Protein AF-A0A0K8NUN4-F1 (afdb_monomer)

Structure (mmCIF, N/CA/C/O backbone):
data_AF-A0A0K8NUN4-F1
#
_entry.id   AF-A0A0K8NUN4-F1
#
loop_
_atom_site.group_PDB
_atom_site.id
_atom_site.type_symbol
_atom_site.label_atom_id
_atom_site.label_alt_id
_atom_site.label_comp_id
_atom_site.label_asym_id
_atom_site.label_entity_id
_atom_site.label_seq_id
_atom_site.pdbx_PDB_ins_code
_atom_site.Cartn_x
_atom_site.Cartn_y
_atom_site.Cartn_z
_atom_site.occupancy
_atom_site.B_iso_or_equiv
_atom_site.auth_seq_id
_atom_site.auth_comp_id
_atom_site.auth_asym_id
_atom_site.auth_atom_id
_atom_site.pdbx_PDB_model_num
ATOM 1 N N . MET A 1 1 ? 7.723 -23.127 2.385 1.00 32.53 1 MET A N 1
ATOM 2 C CA . MET A 1 1 ? 8.718 -23.236 1.295 1.00 32.53 1 MET A CA 1
ATOM 3 C C . MET A 1 1 ? 8.866 -24.656 0.696 1.00 32.53 1 MET A C 1
ATOM 5 O O . MET A 1 1 ? 9.993 -25.082 0.506 1.00 32.53 1 MET A O 1
ATOM 9 N N . PRO A 1 2 ? 7.792 -25.389 0.325 1.00 25.73 2 PRO A N 1
ATOM 10 C CA . PRO A 1 2 ? 7.957 -26.496 -0.635 1.00 25.73 2 PRO A CA 1
ATOM 11 C C . PRO A 1 2 ? 7.186 -26.310 -1.954 1.00 25.73 2 PRO A C 1
ATOM 13 O O . PRO A 1 2 ? 7.350 -27.105 -2.861 1.00 25.73 2 PRO A O 1
ATOM 16 N N . VAL A 1 3 ? 6.386 -25.248 -2.107 1.00 31.23 3 VAL A N 1
ATOM 17 C CA . VAL A 1 3 ? 5.576 -25.018 -3.327 1.00 31.23 3 VAL A CA 1
ATOM 18 C C . VAL A 1 3 ? 6.375 -24.330 -4.453 1.00 31.23 3 VAL A C 1
ATOM 20 O O . VAL A 1 3 ? 5.910 -24.228 -5.579 1.00 31.23 3 VAL A O 1
ATOM 23 N N . LEU A 1 4 ? 7.603 -23.873 -4.179 1.00 40.34 4 LEU A N 1
ATOM 24 C CA . LEU A 1 4 ? 8.421 -23.137 -5.154 1.00 40.34 4 LEU A CA 1
ATOM 25 C C . LEU A 1 4 ? 9.203 -24.033 -6.130 1.00 40.34 4 LEU A C 1
ATOM 27 O O . LEU A 1 4 ? 9.773 -23.506 -7.080 1.00 40.34 4 LEU A O 1
ATOM 31 N N . ILE A 1 5 ? 9.262 -25.352 -5.909 1.00 44.00 5 ILE A N 1
ATOM 32 C CA . ILE A 1 5 ? 10.092 -26.263 -6.712 1.00 44.00 5 ILE A CA 1
ATOM 33 C C . ILE A 1 5 ? 9.368 -27.603 -6.895 1.00 44.00 5 ILE A C 1
ATOM 35 O O . ILE A 1 5 ? 9.835 -28.640 -6.444 1.00 44.00 5 ILE A O 1
ATOM 39 N N . ASP A 1 6 ? 8.208 -27.574 -7.546 1.00 41.38 6 ASP A N 1
ATOM 40 C CA . ASP A 1 6 ? 7.627 -28.777 -8.173 1.00 41.38 6 ASP A CA 1
ATOM 41 C C . ASP A 1 6 ? 7.916 -28.770 -9.687 1.00 41.38 6 ASP A C 1
ATOM 43 O O . ASP A 1 6 ? 7.120 -29.147 -10.542 1.00 41.38 6 ASP A O 1
ATOM 47 N N . THR A 1 7 ? 9.071 -28.206 -10.034 1.00 51.84 7 THR A N 1
ATOM 48 C CA . THR A 1 7 ? 9.600 -28.092 -11.385 1.00 51.84 7 THR A CA 1
ATOM 49 C C . THR A 1 7 ? 10.749 -29.077 -11.511 1.00 51.84 7 THR A C 1
ATOM 51 O O . THR A 1 7 ? 11.671 -29.073 -10.696 1.00 51.84 7 THR A O 1
ATOM 54 N N . ALA A 1 8 ? 10.684 -29.946 -12.526 1.00 51.44 8 ALA A N 1
ATOM 55 C CA . ALA A 1 8 ? 11.701 -30.959 -12.790 1.00 51.44 8 ALA A CA 1
ATOM 56 C C . ALA A 1 8 ? 13.107 -30.352 -12.681 1.00 51.44 8 ALA A C 1
ATOM 58 O O . ALA A 1 8 ? 13.351 -29.277 -13.236 1.00 51.44 8 ALA A O 1
ATOM 59 N N . TRP A 1 9 ? 14.028 -31.046 -12.007 1.00 56.75 9 TRP A N 1
ATOM 60 C CA . TRP A 1 9 ? 15.400 -30.598 -11.718 1.00 56.75 9 TRP A CA 1
ATOM 61 C C . TRP A 1 9 ? 16.167 -30.084 -12.952 1.00 56.75 9 TRP A C 1
ATOM 63 O O . TRP A 1 9 ? 17.105 -29.305 -12.821 1.00 56.75 9 TRP A O 1
ATOM 73 N N . LEU A 1 10 ? 15.731 -30.463 -14.156 1.00 57.62 10 LEU A N 1
ATOM 74 C CA . LEU A 1 10 ? 16.266 -30.026 -15.447 1.00 57.62 10 LEU A CA 1
ATOM 75 C C . LEU A 1 10 ? 15.830 -28.612 -15.885 1.00 57.62 10 LEU A C 1
ATOM 77 O O . LEU A 1 10 ? 16.530 -27.968 -16.662 1.00 57.62 10 LEU A O 1
ATOM 81 N N . THR A 1 11 ? 14.713 -28.090 -15.379 1.00 58.94 11 THR A N 1
ATOM 82 C CA . THR A 1 11 ? 14.208 -26.749 -15.733 1.00 58.94 11 THR A CA 1
ATOM 83 C C . THR A 1 11 ? 14.934 -25.617 -15.007 1.00 58.94 11 THR A C 1
ATOM 85 O O . THR A 1 11 ? 15.043 -24.515 -15.541 1.00 58.94 11 THR A O 1
ATOM 88 N N . LEU A 1 12 ? 15.494 -25.880 -13.822 1.00 61.91 12 LEU A N 1
ATOM 89 C CA . LEU A 1 12 ? 16.263 -24.894 -13.058 1.00 61.91 12 LEU A CA 1
ATOM 90 C C . LEU A 1 12 ? 17.544 -24.464 -13.799 1.00 61.91 12 LEU A C 1
ATOM 92 O O . LEU A 1 12 ? 17.717 -23.264 -14.010 1.00 61.91 12 LEU A O 1
ATOM 96 N N . PRO A 1 13 ? 18.406 -25.384 -14.281 1.00 67.50 13 PRO A N 1
ATOM 97 C CA . PRO A 1 13 ? 19.542 -25.032 -15.132 1.00 67.50 13 PRO A CA 1
ATOM 98 C C . PRO A 1 13 ? 19.112 -24.344 -16.429 1.00 67.50 13 PRO A C 1
ATOM 100 O O . PRO A 1 13 ? 19.731 -23.360 -16.824 1.00 67.50 13 PRO A O 1
ATOM 103 N N . ALA A 1 14 ? 18.029 -24.816 -17.060 1.00 67.19 14 ALA A N 1
ATOM 104 C CA . ALA A 1 14 ? 17.515 -24.255 -18.309 1.00 67.19 14 ALA A CA 1
ATOM 105 C C . ALA A 1 14 ? 17.025 -22.801 -18.174 1.00 67.19 14 ALA A C 1
ATOM 107 O O . ALA A 1 14 ? 17.014 -22.075 -19.162 1.00 67.19 14 ALA A O 1
ATOM 108 N N . LEU A 1 15 ? 16.659 -22.358 -16.967 1.00 64.38 15 LEU A N 1
ATOM 109 C CA . LEU A 1 15 ? 16.267 -20.974 -16.675 1.00 64.38 15 LEU A CA 1
ATOM 110 C C . LEU A 1 15 ? 17.429 -20.136 -16.118 1.00 64.38 15 LEU A C 1
ATOM 112 O O . LEU A 1 15 ? 17.572 -18.962 -16.465 1.00 64.38 15 LEU A O 1
ATOM 116 N N . LEU A 1 16 ? 18.289 -20.736 -15.289 1.00 70.81 16 LEU A N 1
ATOM 117 C CA . LEU A 1 16 ? 19.440 -20.062 -14.683 1.00 70.81 16 LEU A CA 1
ATOM 118 C C . LEU A 1 16 ? 20.545 -19.764 -15.702 1.00 70.81 16 LEU A C 1
ATOM 120 O O . LEU A 1 16 ? 21.152 -18.698 -15.632 1.00 70.81 16 LEU A O 1
ATOM 124 N N . LEU A 1 17 ? 20.801 -20.664 -16.657 1.00 77.44 17 LEU A N 1
ATOM 125 C CA . LEU A 1 17 ? 21.853 -20.494 -17.664 1.00 77.44 17 LEU A CA 1
ATOM 126 C C . LEU A 1 17 ? 21.587 -19.301 -18.598 1.00 77.44 17 LEU A C 1
ATOM 128 O O . LEU A 1 17 ? 22.473 -18.451 -18.715 1.00 77.44 17 LEU A O 1
ATOM 132 N N . PRO A 1 18 ? 20.396 -19.147 -19.211 1.00 76.69 18 PRO A N 1
ATOM 133 C CA . PRO A 1 18 ? 20.089 -17.965 -20.011 1.00 76.69 18 PRO A CA 1
ATOM 134 C C . PRO A 1 18 ? 20.139 -16.675 -19.193 1.00 76.69 18 PRO A C 1
ATOM 136 O O . PRO A 1 18 ? 20.705 -15.687 -19.654 1.00 76.69 18 PRO A O 1
ATOM 139 N N . ALA A 1 19 ? 19.616 -16.677 -17.961 1.00 72.94 19 ALA A N 1
ATOM 140 C CA . ALA A 1 19 ? 19.669 -15.505 -17.088 1.00 72.94 19 ALA A CA 1
ATOM 141 C C . ALA A 1 19 ? 21.115 -15.107 -16.747 1.00 72.94 19 ALA A C 1
ATOM 143 O O . ALA A 1 19 ? 21.457 -13.927 -16.787 1.00 72.94 19 ALA A O 1
ATOM 144 N N . ALA A 1 20 ? 21.980 -16.083 -16.465 1.00 79.75 20 ALA A N 1
ATOM 145 C CA . ALA A 1 20 ? 23.394 -15.873 -16.177 1.00 79.75 20 ALA A CA 1
ATOM 146 C C . ALA A 1 20 ? 24.171 -15.356 -17.402 1.00 79.75 20 ALA A C 1
ATOM 148 O O . ALA A 1 20 ? 25.021 -14.470 -17.272 1.00 79.75 20 ALA A O 1
ATOM 149 N N . LEU A 1 21 ? 23.854 -15.858 -18.599 1.00 82.19 21 LEU A N 1
ATOM 150 C CA . LEU A 1 21 ? 24.444 -15.394 -19.858 1.00 82.19 21 LEU A CA 1
ATOM 151 C C . LEU A 1 21 ? 23.997 -13.967 -20.201 1.00 82.19 21 LEU A C 1
ATOM 153 O O . LEU A 1 21 ? 24.835 -13.115 -20.491 1.00 82.19 21 LEU A O 1
ATOM 157 N N . LEU A 1 22 ? 22.700 -13.670 -20.089 1.00 76.50 22 LEU A N 1
ATOM 158 C CA . LEU A 1 22 ? 22.145 -12.330 -20.317 1.00 76.50 22 LEU A CA 1
ATOM 159 C C . LEU A 1 22 ? 22.611 -11.314 -19.262 1.00 76.50 22 LEU A C 1
ATOM 161 O O . LEU A 1 22 ? 22.741 -10.124 -19.553 1.00 76.50 22 LEU A O 1
ATOM 165 N N . ALA A 1 23 ? 22.933 -11.768 -18.048 1.00 79.25 23 ALA A N 1
ATOM 166 C CA . ALA A 1 23 ? 23.478 -10.920 -16.993 1.00 79.25 23 ALA A CA 1
ATOM 167 C C . ALA A 1 23 ? 24.899 -10.407 -17.285 1.00 79.25 23 ALA A C 1
ATOM 169 O O . ALA A 1 23 ? 25.300 -9.412 -16.682 1.00 79.25 23 ALA A O 1
ATOM 170 N N . LEU A 1 24 ? 25.669 -11.036 -18.184 1.00 79.94 24 LEU A N 1
ATOM 171 C CA . LEU A 1 24 ? 27.031 -10.602 -18.536 1.00 79.94 24 LEU A CA 1
ATOM 172 C C . LEU A 1 24 ? 27.068 -9.207 -19.194 1.00 79.94 24 LEU A C 1
ATOM 174 O O . LEU A 1 24 ? 27.718 -8.317 -18.632 1.00 79.94 24 LEU A O 1
ATOM 178 N N . PRO A 1 25 ? 26.371 -8.954 -20.323 1.00 77.62 25 PRO A N 1
ATOM 179 C CA . PRO A 1 25 ? 26.341 -7.626 -20.937 1.00 77.62 25 PRO A CA 1
ATOM 180 C C . PRO A 1 25 ? 25.651 -6.589 -20.041 1.00 77.62 25 PRO A C 1
ATOM 182 O O . PRO A 1 25 ? 26.075 -5.434 -20.000 1.00 77.62 25 PRO A O 1
ATOM 185 N N . LEU A 1 26 ? 24.649 -6.994 -19.252 1.00 70.19 26 LEU A N 1
ATOM 186 C CA . LEU A 1 26 ? 23.994 -6.110 -18.285 1.00 70.19 26 LEU A CA 1
ATOM 187 C C . LEU A 1 26 ? 24.941 -5.690 -17.156 1.00 70.19 26 LEU A C 1
ATOM 189 O O . LEU A 1 26 ? 25.021 -4.508 -16.842 1.00 70.19 26 LEU A O 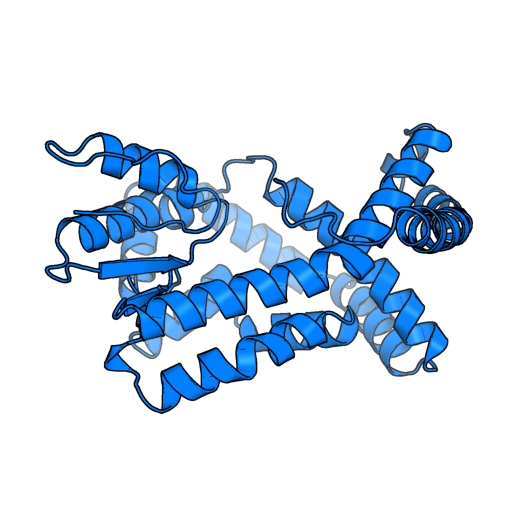1
ATOM 193 N N . ALA A 1 27 ? 25.703 -6.616 -16.568 1.00 76.88 27 ALA A N 1
ATOM 194 C CA . ALA A 1 27 ? 26.694 -6.296 -15.541 1.00 76.88 27 ALA A CA 1
ATOM 195 C C . ALA A 1 27 ? 27.824 -5.410 -16.089 1.00 76.88 27 ALA A C 1
ATOM 197 O O . ALA A 1 27 ? 28.298 -4.515 -15.383 1.00 76.88 27 ALA A O 1
ATOM 198 N N . TRP A 1 28 ? 28.218 -5.617 -17.351 1.00 82.19 28 TRP A N 1
ATOM 199 C CA . TRP A 1 28 ? 29.161 -4.752 -18.059 1.00 82.19 28 TRP A CA 1
ATOM 200 C C . TRP A 1 28 ? 28.634 -3.321 -18.187 1.00 82.19 28 TRP A C 1
ATOM 202 O O . TRP A 1 28 ? 29.278 -2.378 -17.716 1.00 82.19 28 TRP A O 1
ATOM 212 N N . LEU A 1 29 ? 27.430 -3.168 -18.743 1.00 74.44 29 LEU A N 1
ATOM 213 C CA . LEU A 1 29 ? 26.785 -1.875 -18.946 1.00 74.44 29 LEU A CA 1
ATOM 214 C C . LEU A 1 29 ? 26.544 -1.156 -17.610 1.00 74.44 29 LEU A C 1
ATOM 216 O O . LEU A 1 29 ? 26.854 0.026 -17.468 1.00 74.44 29 LEU A O 1
ATOM 220 N N . TRP A 1 30 ? 26.090 -1.885 -16.590 1.00 68.44 30 TRP A N 1
ATOM 221 C CA . TRP A 1 30 ? 25.816 -1.343 -15.259 1.00 68.44 30 TRP A CA 1
ATOM 222 C C . TRP A 1 30 ? 27.070 -0.775 -14.593 1.00 68.44 30 TRP A C 1
ATOM 224 O O . TRP A 1 30 ? 27.038 0.305 -14.006 1.00 68.44 30 TRP A O 1
ATOM 234 N N . ARG A 1 31 ? 28.216 -1.452 -14.730 1.00 76.75 31 ARG A N 1
ATOM 235 C CA . ARG A 1 31 ? 2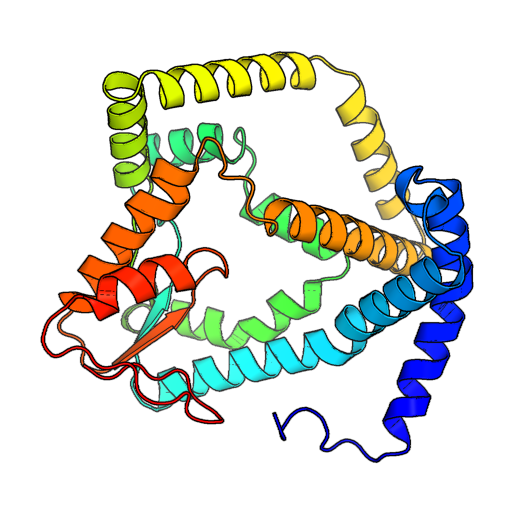9.507 -0.921 -14.260 1.00 76.75 31 ARG A CA 1
ATOM 236 C C . ARG A 1 31 ? 29.980 0.271 -15.086 1.00 76.75 31 ARG A C 1
ATOM 238 O O . ARG A 1 31 ? 30.664 1.133 -14.546 1.00 76.75 31 ARG A O 1
ATOM 245 N N . ARG A 1 32 ? 29.650 0.347 -16.376 1.00 78.12 32 ARG A N 1
ATOM 246 C CA . ARG A 1 32 ? 30.027 1.485 -17.227 1.00 78.12 32 ARG A CA 1
ATOM 247 C C . ARG A 1 32 ? 29.279 2.756 -16.816 1.00 78.12 32 ARG A C 1
ATOM 249 O O . ARG A 1 32 ? 29.897 3.811 -16.693 1.00 78.12 32 ARG A O 1
ATOM 256 N N . VAL A 1 33 ? 27.980 2.634 -16.553 1.00 71.12 33 VAL A N 1
ATOM 257 C CA . VAL A 1 33 ? 27.083 3.774 -16.316 1.00 71.12 33 VAL A CA 1
ATOM 258 C C . VAL A 1 33 ? 27.052 4.185 -14.838 1.00 71.12 33 VAL A C 1
ATOM 260 O O . VAL A 1 33 ? 27.068 5.374 -14.530 1.00 71.12 33 VAL A O 1
ATOM 263 N N . TRP A 1 34 ? 27.103 3.243 -13.888 1.00 62.06 34 TRP A N 1
ATOM 264 C CA . TRP A 1 34 ? 26.925 3.544 -12.460 1.00 62.06 34 TRP A CA 1
ATOM 265 C C . TRP A 1 34 ? 28.211 3.448 -11.634 1.00 62.06 34 TRP A C 1
ATOM 267 O O . TRP A 1 34 ? 28.876 2.414 -11.559 1.00 62.06 34 TRP A O 1
ATOM 277 N N . ARG A 1 35 ? 28.551 4.543 -10.936 1.00 63.16 35 ARG A N 1
ATOM 278 C CA . ARG A 1 35 ? 29.722 4.627 -10.037 1.00 63.16 35 ARG A CA 1
ATOM 279 C C . ARG A 1 35 ? 29.690 3.590 -8.892 1.00 63.16 35 ARG A C 1
ATOM 281 O O . ARG A 1 35 ? 30.699 2.910 -8.720 1.00 63.16 35 ARG A O 1
ATOM 288 N N . PRO A 1 36 ? 28.565 3.346 -8.185 1.00 62.06 36 PRO A N 1
ATOM 289 C CA . PRO A 1 36 ? 28.521 2.342 -7.111 1.00 62.06 36 PRO A CA 1
ATOM 290 C C . PRO A 1 36 ? 28.720 0.903 -7.604 1.00 62.06 36 PRO A C 1
ATOM 292 O O . PRO A 1 36 ? 29.228 0.046 -6.884 1.00 62.06 36 PRO A O 1
ATOM 295 N N . ALA A 1 37 ? 28.341 0.618 -8.852 1.00 60.03 37 ALA A N 1
ATOM 296 C CA . ALA A 1 37 ? 28.547 -0.691 -9.461 1.00 60.03 37 ALA A CA 1
ATOM 297 C C . ALA A 1 37 ? 30.025 -0.962 -9.786 1.00 60.03 37 ALA A C 1
ATOM 299 O O . ALA A 1 37 ? 30.448 -2.118 -9.743 1.00 60.03 37 ALA A O 1
ATOM 300 N N . ARG A 1 38 ? 30.816 0.088 -10.065 1.00 70.62 38 ARG A N 1
ATOM 301 C CA . ARG A 1 38 ? 32.274 -0.007 -10.270 1.00 70.62 38 ARG A CA 1
ATOM 302 C C . ARG A 1 38 ? 33.024 -0.364 -8.996 1.00 70.62 38 ARG A C 1
ATOM 304 O O . ARG A 1 38 ? 33.991 -1.112 -9.077 1.00 70.62 38 ARG A O 1
ATOM 311 N N . ALA A 1 39 ? 32.544 0.123 -7.851 1.00 75.88 39 ALA A N 1
ATOM 312 C CA . ALA A 1 39 ? 33.127 -0.155 -6.540 1.00 75.88 39 ALA A CA 1
ATOM 313 C C . ALA A 1 39 ? 32.957 -1.622 -6.096 1.00 75.88 39 ALA A C 1
ATOM 315 O O . ALA A 1 39 ? 33.670 -2.096 -5.219 1.00 75.88 39 ALA A O 1
ATOM 316 N N . ARG A 1 40 ? 32.022 -2.367 -6.700 1.00 77.56 40 ARG A N 1
ATOM 317 C CA . ARG A 1 40 ? 31.802 -3.795 -6.417 1.00 77.56 40 ARG A CA 1
ATOM 318 C C . ARG A 1 40 ? 32.734 -4.670 -7.257 1.00 77.56 40 ARG A C 1
ATOM 320 O O . ARG A 1 40 ? 33.236 -4.247 -8.298 1.00 77.56 40 ARG A O 1
ATOM 327 N N . THR A 1 41 ? 32.918 -5.931 -6.872 1.00 87.44 41 THR A N 1
ATOM 328 C CA . THR A 1 41 ? 33.625 -6.917 -7.709 1.00 87.44 41 THR A CA 1
ATOM 329 C C . THR A 1 41 ? 32.800 -7.280 -8.947 1.00 87.44 41 THR A C 1
ATOM 331 O O . THR A 1 41 ? 31.569 -7.234 -8.917 1.00 87.44 41 THR A O 1
ATOM 334 N N . TRP A 1 42 ? 33.462 -7.649 -10.051 1.00 82.31 42 TRP A N 1
ATOM 335 C CA . TRP A 1 42 ? 32.785 -8.075 -11.288 1.00 82.31 42 TRP A CA 1
ATOM 336 C C . TRP A 1 42 ? 31.792 -9.213 -11.021 1.00 82.31 42 TRP A C 1
ATOM 338 O O . TRP A 1 42 ? 30.617 -9.114 -11.373 1.00 82.31 42 TRP A O 1
ATOM 348 N N . ARG A 1 43 ? 32.254 -10.236 -10.289 1.00 84.31 43 ARG A N 1
ATOM 349 C CA . ARG A 1 43 ? 31.439 -11.377 -9.854 1.00 84.31 43 ARG A CA 1
ATOM 350 C C . ARG A 1 43 ? 30.231 -10.935 -9.027 1.00 84.31 43 ARG A C 1
ATOM 352 O O . ARG A 1 43 ? 29.131 -11.402 -9.282 1.00 84.31 43 ARG A O 1
ATOM 359 N N . GLY A 1 44 ? 30.411 -10.005 -8.086 1.00 78.06 44 GLY A N 1
ATOM 360 C CA . GLY A 1 44 ? 29.323 -9.503 -7.244 1.00 78.06 44 GLY A CA 1
ATOM 361 C C . GLY A 1 44 ? 28.265 -8.704 -8.010 1.00 78.06 44 GLY A C 1
ATOM 362 O O . GLY A 1 44 ? 27.087 -8.769 -7.664 1.00 78.06 44 GLY A O 1
ATOM 363 N N . THR A 1 45 ? 28.652 -7.966 -9.054 1.00 77.06 45 THR A N 1
ATOM 364 C CA . THR A 1 45 ? 27.689 -7.291 -9.939 1.00 77.06 45 THR A CA 1
ATOM 365 C C . THR A 1 45 ? 26.944 -8.305 -10.805 1.00 77.06 45 THR A C 1
ATOM 367 O O . THR A 1 45 ? 25.720 -8.275 -10.846 1.00 77.06 45 THR A O 1
ATOM 370 N N . TRP A 1 46 ? 27.660 -9.243 -11.429 1.00 81.62 46 TRP A N 1
ATOM 371 C CA . TRP A 1 46 ? 27.073 -10.273 -12.289 1.00 81.62 46 TRP A CA 1
ATOM 372 C C . TRP A 1 46 ? 26.103 -11.207 -11.551 1.00 81.62 46 TRP A C 1
ATOM 374 O O . TRP A 1 46 ? 25.002 -11.462 -12.043 1.00 81.62 46 TRP A O 1
ATOM 384 N N . LEU A 1 47 ? 26.456 -11.657 -10.343 1.00 79.44 47 LEU A N 1
ATOM 385 C CA . LEU A 1 47 ? 25.598 -12.529 -9.536 1.00 79.44 47 LEU A CA 1
ATOM 386 C C . LEU A 1 47 ? 24.282 -11.829 -9.162 1.00 79.44 47 LEU A C 1
ATOM 388 O O . LEU A 1 47 ? 23.210 -12.423 -9.239 1.00 79.44 47 LEU A O 1
ATOM 392 N N . ARG A 1 48 ? 24.350 -10.537 -8.813 1.00 73.19 48 ARG A N 1
ATOM 393 C CA . ARG A 1 48 ? 23.170 -9.720 -8.493 1.00 73.19 48 ARG A CA 1
ATOM 394 C C . ARG A 1 48 ? 22.296 -9.457 -9.717 1.00 73.19 48 ARG A C 1
ATOM 396 O O . ARG A 1 48 ? 21.080 -9.561 -9.604 1.00 73.19 48 ARG A O 1
ATOM 403 N N . SER A 1 49 ? 22.893 -9.169 -10.873 1.00 70.38 49 SER A N 1
ATOM 404 C CA . SER A 1 49 ? 22.150 -9.028 -12.132 1.00 70.38 49 SER A CA 1
ATOM 405 C C . SER A 1 49 ? 21.443 -10.331 -12.515 1.00 70.38 49 SER A C 1
ATOM 407 O O . SER A 1 49 ? 20.274 -10.307 -12.889 1.00 70.38 49 SER A O 1
ATOM 409 N N . THR A 1 50 ? 22.114 -11.475 -12.344 1.00 75.12 50 THR A N 1
ATOM 410 C CA . THR A 1 50 ? 21.533 -12.808 -12.579 1.00 75.12 50 THR A CA 1
ATOM 411 C C . THR A 1 50 ? 20.352 -13.067 -11.645 1.00 75.12 50 THR A C 1
ATOM 413 O O . THR A 1 50 ? 19.277 -13.457 -12.099 1.00 75.12 50 THR A O 1
ATOM 416 N N . ALA A 1 51 ? 20.518 -12.797 -10.346 1.00 73.94 51 ALA A N 1
ATOM 417 C CA . ALA A 1 51 ? 19.453 -12.950 -9.359 1.00 73.94 51 ALA A CA 1
ATOM 418 C C . ALA A 1 51 ? 18.248 -12.044 -9.665 1.00 73.94 51 ALA A C 1
ATOM 420 O O . ALA A 1 51 ? 17.112 -12.512 -9.638 1.00 73.94 51 ALA A O 1
ATOM 421 N N . GLY A 1 52 ? 18.487 -10.777 -10.021 1.00 66.88 52 GLY A N 1
ATOM 422 C CA . GLY A 1 52 ? 17.434 -9.837 -10.412 1.00 66.88 52 GLY A CA 1
ATOM 423 C C . GLY A 1 52 ? 16.632 -10.324 -11.619 1.00 66.88 52 GLY A C 1
ATOM 424 O O . GLY A 1 52 ? 15.404 -10.346 -11.567 1.00 66.88 52 GLY A O 1
ATOM 425 N N . LEU A 1 53 ? 17.310 -10.804 -12.667 1.00 65.75 53 LEU A N 1
ATOM 426 C CA . LEU A 1 53 ? 16.652 -11.374 -13.848 1.00 65.75 53 LEU A CA 1
ATOM 427 C C . LEU A 1 53 ? 15.803 -12.603 -13.510 1.00 65.75 53 LEU A C 1
ATOM 429 O O . LEU A 1 53 ? 14.675 -12.708 -13.995 1.00 65.75 53 LEU A O 1
ATOM 433 N N . CYS A 1 54 ? 16.315 -13.504 -12.668 1.00 66.62 54 CYS A N 1
ATOM 434 C CA . CYS A 1 54 ? 15.596 -14.711 -12.257 1.00 66.62 54 CYS A CA 1
ATOM 435 C C . CYS A 1 54 ? 14.344 -14.378 -11.442 1.00 66.62 54 CYS A C 1
ATOM 437 O O . CYS A 1 54 ? 13.265 -14.899 -11.722 1.00 66.62 54 CYS A O 1
ATOM 439 N N . ILE A 1 55 ? 14.467 -13.479 -10.461 1.00 69.31 55 ILE A N 1
ATOM 440 C CA . ILE A 1 55 ? 13.333 -13.036 -9.644 1.00 69.31 55 ILE A CA 1
ATOM 441 C C . ILE A 1 55 ? 12.254 -12.417 -10.539 1.00 69.31 55 ILE A C 1
ATOM 443 O O . ILE A 1 55 ? 11.080 -12.761 -10.418 1.00 69.31 55 ILE A O 1
ATOM 447 N N . GLN A 1 56 ? 12.650 -11.561 -11.482 1.00 63.72 56 GLN A N 1
ATOM 448 C CA . GLN A 1 56 ? 11.717 -10.845 -12.351 1.00 63.72 56 GLN A CA 1
ATOM 449 C C . GLN A 1 56 ? 10.991 -11.750 -13.358 1.00 63.72 56 GLN A C 1
ATOM 451 O O . GLN A 1 56 ? 9.806 -11.538 -13.588 1.00 63.72 56 GLN A O 1
ATOM 456 N N . HIS A 1 57 ? 11.664 -12.740 -13.956 1.00 62.34 57 HIS A N 1
ATOM 457 C CA . HIS A 1 57 ? 11.089 -13.517 -15.067 1.00 62.34 57 HIS A CA 1
ATOM 458 C C . HIS A 1 57 ? 10.577 -14.902 -14.669 1.00 62.34 57 HIS A C 1
ATOM 460 O O . HIS A 1 57 ? 9.667 -15.419 -15.309 1.00 62.34 57 HIS A O 1
ATOM 466 N N . VAL A 1 58 ? 11.140 -15.509 -13.623 1.00 65.88 58 VAL A N 1
ATOM 467 C CA . VAL A 1 58 ? 10.778 -16.873 -13.207 1.00 65.88 58 VAL A CA 1
ATOM 468 C C . VAL A 1 58 ? 9.882 -16.843 -11.977 1.00 65.88 58 VAL A C 1
ATOM 470 O O . VAL A 1 58 ? 8.849 -17.508 -11.936 1.00 65.88 58 VAL A O 1
ATOM 473 N N . VAL A 1 59 ? 10.260 -16.051 -10.972 1.00 65.62 59 VAL A N 1
ATOM 474 C CA . VAL A 1 59 ? 9.588 -16.075 -9.665 1.00 65.62 59 VAL A CA 1
ATOM 475 C C . VAL A 1 59 ? 8.355 -15.172 -9.647 1.00 65.62 59 VAL A C 1
ATOM 477 O O . VAL A 1 59 ? 7.323 -15.575 -9.116 1.00 65.62 59 VAL A O 1
ATOM 480 N N . ALA A 1 60 ? 8.420 -13.986 -10.260 1.00 67.31 60 ALA A N 1
ATOM 481 C CA . ALA A 1 60 ? 7.352 -12.991 -10.172 1.00 67.31 60 ALA A CA 1
ATOM 482 C C . ALA A 1 60 ? 5.997 -13.506 -10.687 1.00 67.31 60 ALA A C 1
ATOM 484 O O . ALA A 1 60 ? 4.993 -13.349 -10.002 1.00 67.31 60 ALA A O 1
ATOM 485 N N . ALA A 1 61 ? 5.946 -14.163 -11.850 1.00 68.69 61 ALA A N 1
ATOM 486 C CA . ALA A 1 61 ? 4.680 -14.661 -12.400 1.00 68.69 61 ALA A CA 1
ATOM 487 C C . ALA A 1 61 ? 4.002 -15.683 -11.467 1.00 68.69 61 ALA A C 1
ATOM 489 O O . ALA A 1 61 ? 2.811 -15.573 -11.186 1.00 68.69 61 ALA A O 1
ATOM 490 N N . ARG A 1 62 ? 4.772 -16.636 -10.926 1.00 71.31 62 ARG A N 1
ATOM 491 C CA . ARG A 1 62 ? 4.266 -17.634 -9.969 1.00 71.31 62 ARG A CA 1
ATOM 492 C C . ARG A 1 62 ? 3.864 -17.012 -8.637 1.00 71.31 62 ARG A C 1
ATOM 494 O O . ARG A 1 62 ? 2.898 -17.457 -8.031 1.00 71.31 62 ARG A O 1
ATOM 501 N N . PHE A 1 63 ? 4.574 -15.975 -8.205 1.00 73.56 63 PHE A N 1
ATOM 502 C CA . PHE A 1 63 ? 4.218 -15.202 -7.022 1.00 73.56 63 PHE A CA 1
ATOM 503 C C . PHE A 1 63 ? 2.850 -14.520 -7.178 1.00 73.56 63 PHE A C 1
ATOM 505 O O . PHE A 1 63 ? 1.996 -14.694 -6.315 1.00 73.56 63 PHE A O 1
ATOM 512 N N . PHE A 1 64 ? 2.597 -13.826 -8.295 1.00 73.75 64 PHE A N 1
ATOM 513 C CA . PHE A 1 64 ? 1.294 -13.188 -8.534 1.00 73.75 64 PHE A CA 1
ATOM 514 C C . PHE A 1 64 ? 0.159 -14.202 -8.708 1.00 73.75 64 PHE A C 1
ATOM 516 O O . PHE A 1 64 ? -0.925 -13.980 -8.181 1.00 73.75 64 PHE A O 1
ATOM 523 N N . GLN A 1 65 ? 0.408 -15.342 -9.360 1.00 78.12 65 GLN A N 1
ATOM 524 C CA . GLN A 1 65 ? -0.569 -16.437 -9.422 1.00 78.12 65 GLN A CA 1
ATOM 525 C C . GLN A 1 65 ? -0.925 -16.978 -8.033 1.00 78.12 65 GLN A C 1
ATOM 527 O O . GLN A 1 65 ? -2.097 -17.201 -7.751 1.00 78.12 65 GLN A O 1
ATOM 532 N N . ALA A 1 66 ? 0.070 -17.171 -7.161 1.00 81.81 66 ALA A N 1
ATOM 533 C CA . ALA A 1 66 ? -0.168 -17.620 -5.793 1.00 81.81 66 ALA A CA 1
ATOM 534 C C . ALA A 1 66 ? -0.987 -16.595 -4.995 1.00 81.81 66 ALA A C 1
ATOM 536 O O . ALA A 1 66 ? -1.926 -16.982 -4.311 1.00 81.81 66 ALA A O 1
ATOM 537 N N . ILE A 1 67 ? -0.689 -15.297 -5.142 1.00 82.88 67 ILE A N 1
ATOM 538 C CA . ILE A 1 67 ? -1.486 -14.229 -4.523 1.00 82.88 67 ILE A CA 1
ATOM 539 C C . ILE A 1 67 ? -2.939 -14.297 -4.988 1.00 82.88 67 ILE A C 1
ATOM 541 O O . ILE A 1 67 ? -3.834 -14.304 -4.154 1.00 82.88 67 ILE A O 1
ATOM 545 N N . VAL A 1 68 ? -3.186 -14.349 -6.300 1.00 85.00 68 VAL A N 1
ATOM 546 C CA . VAL A 1 68 ? -4.556 -14.380 -6.841 1.00 85.00 68 VAL A CA 1
ATOM 547 C C . VAL A 1 68 ? -5.308 -15.603 -6.334 1.00 85.00 68 VAL A C 1
ATOM 549 O O . VAL A 1 68 ? -6.427 -15.461 -5.854 1.00 85.00 68 VAL A O 1
ATOM 552 N N . TYR A 1 69 ? -4.667 -16.772 -6.351 1.00 86.69 69 TYR A N 1
ATOM 553 C CA . TYR A 1 69 ? -5.245 -17.990 -5.795 1.00 86.69 69 TYR A CA 1
ATOM 554 C C . TYR A 1 69 ? -5.609 -17.833 -4.312 1.00 86.69 69 TYR A C 1
ATOM 556 O O . TYR A 1 69 ? -6.705 -18.216 -3.911 1.00 86.69 69 TYR A O 1
ATOM 564 N N . ASP A 1 70 ? -4.723 -17.258 -3.495 1.00 86.94 70 ASP A N 1
ATOM 565 C CA . ASP A 1 70 ? -4.988 -17.051 -2.070 1.00 86.94 70 ASP A CA 1
ATOM 566 C C . ASP A 1 70 ? -6.148 -16.063 -1.846 1.00 86.94 70 ASP A C 1
ATOM 568 O O . ASP A 1 70 ? -6.975 -16.287 -0.961 1.00 86.94 70 ASP A O 1
ATOM 572 N N . LEU A 1 71 ? -6.260 -15.014 -2.670 1.00 89.94 71 LEU A N 1
ATOM 573 C CA . LEU A 1 71 ? -7.364 -14.047 -2.619 1.00 89.94 71 LEU A CA 1
ATOM 574 C C . LEU A 1 71 ? -8.703 -14.679 -3.023 1.00 89.94 71 LEU A C 1
ATOM 576 O O . LEU A 1 71 ? -9.692 -14.530 -2.307 1.00 89.94 71 LEU A O 1
ATOM 580 N N . GLU A 1 72 ? -8.741 -15.414 -4.135 1.00 90.75 72 GLU A N 1
ATOM 581 C CA . GLU A 1 72 ? -9.941 -16.127 -4.591 1.00 90.75 72 GLU A CA 1
ATOM 582 C C . GLU A 1 72 ? -10.369 -17.192 -3.582 1.00 90.75 72 GLU A C 1
ATOM 584 O O . GLU A 1 72 ? -11.551 -17.321 -3.262 1.00 90.75 72 GLU A O 1
ATOM 589 N N . LYS A 1 73 ? -9.403 -17.926 -3.021 1.00 91.19 73 LYS A N 1
ATOM 590 C CA . LYS A 1 73 ? -9.665 -18.899 -1.965 1.00 91.19 73 LYS A CA 1
ATOM 591 C C . LYS A 1 73 ? -10.227 -18.231 -0.713 1.00 91.19 73 LYS A C 1
ATOM 593 O O . LYS A 1 73 ? -11.175 -18.757 -0.137 1.00 91.19 73 LYS A O 1
ATOM 598 N N . ALA A 1 74 ? -9.674 -17.095 -0.291 1.00 90.75 74 ALA A N 1
ATOM 599 C CA . ALA A 1 74 ? -10.188 -16.352 0.854 1.00 90.75 74 ALA A CA 1
ATOM 600 C C . ALA A 1 74 ? -11.646 -15.919 0.620 1.00 90.75 74 ALA A C 1
ATOM 602 O O . ALA A 1 74 ? -12.497 -16.173 1.473 1.00 90.75 74 ALA A O 1
ATOM 603 N N . LEU A 1 75 ? -11.954 -15.361 -0.556 1.00 91.94 75 LEU A N 1
ATOM 604 C CA . LEU A 1 75 ? -13.324 -15.014 -0.948 1.00 91.94 75 LEU A CA 1
ATOM 605 C C . LEU A 1 75 ? -14.255 -16.238 -0.920 1.00 91.94 75 LEU A C 1
ATOM 607 O O . LEU A 1 75 ? -15.345 -16.169 -0.352 1.00 91.94 75 LEU A O 1
ATOM 611 N N . ALA A 1 76 ? -13.817 -17.375 -1.470 1.00 92.50 76 ALA A N 1
ATOM 612 C CA . ALA A 1 76 ? -14.582 -18.624 -1.468 1.00 92.50 76 ALA A CA 1
ATOM 613 C C . ALA A 1 76 ? -14.813 -19.183 -0.050 1.00 92.50 76 ALA A C 1
ATOM 615 O O . ALA A 1 76 ? -15.886 -19.705 0.246 1.00 92.50 76 ALA A O 1
ATOM 616 N N . ASP A 1 77 ? -13.839 -19.025 0.850 1.00 93.00 77 ASP A N 1
ATOM 617 C CA . ASP A 1 77 ? -13.929 -19.436 2.255 1.00 93.00 77 ASP A CA 1
ATOM 618 C C . ASP A 1 77 ? -14.744 -18.436 3.117 1.00 93.00 77 ASP A C 1
ATOM 620 O O . ASP A 1 77 ? -14.867 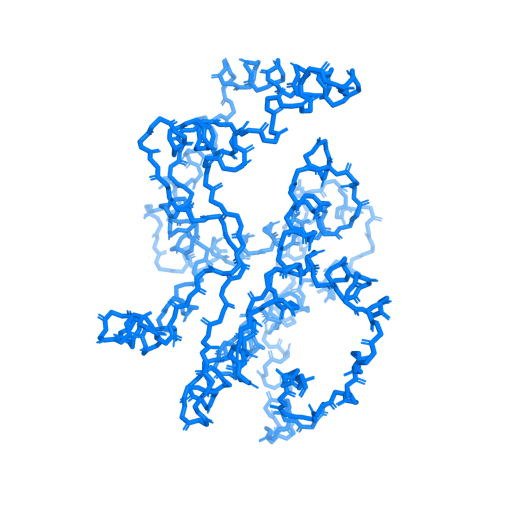-18.614 4.340 1.00 93.00 77 ASP A O 1
ATOM 624 N N . GLY A 1 78 ? -15.318 -17.396 2.499 1.00 91.38 78 GLY A N 1
ATOM 625 C CA . GLY A 1 78 ? -16.191 -16.402 3.127 1.00 91.38 78 GLY A CA 1
ATOM 626 C C . GLY A 1 78 ? -15.452 -15.286 3.865 1.00 91.38 78 GLY A C 1
ATOM 627 O O . GLY A 1 78 ? -16.014 -14.698 4.789 1.00 91.38 78 GLY A O 1
ATOM 628 N N . TYR A 1 79 ? -14.190 -15.026 3.518 1.00 93.88 79 TYR A N 1
ATOM 629 C CA . TYR A 1 79 ? -13.465 -13.852 3.998 1.00 93.88 79 TYR A CA 1
ATOM 630 C C . TYR A 1 79 ? -13.872 -12.610 3.212 1.00 93.88 79 TYR A C 1
ATOM 632 O O . TYR A 1 79 ? -14.135 -12.668 2.012 1.00 93.88 79 TYR A O 1
ATOM 640 N N . VAL A 1 80 ? -13.841 -11.469 3.892 1.00 93.44 80 VAL A N 1
ATOM 641 C CA . VAL A 1 80 ? -13.781 -10.164 3.233 1.00 93.44 80 VAL A CA 1
ATOM 642 C C . VAL A 1 80 ? -12.316 -9.827 2.963 1.00 93.44 80 VAL A C 1
ATOM 644 O O . VAL A 1 80 ? -11.465 -10.011 3.839 1.00 93.44 80 VAL A O 1
ATOM 647 N N . LEU A 1 81 ? -12.020 -9.332 1.762 1.00 92.75 81 LEU A N 1
ATOM 648 C CA . LEU A 1 81 ? -10.702 -8.814 1.418 1.00 92.75 81 LEU A CA 1
ATOM 649 C C . LEU A 1 81 ? -10.584 -7.372 1.909 1.00 92.75 81 LEU A C 1
ATOM 651 O O . LEU A 1 81 ? -11.333 -6.495 1.477 1.00 92.75 81 LEU A O 1
ATOM 655 N N . ALA A 1 82 ? -9.643 -7.147 2.818 1.00 90.88 82 ALA A N 1
ATOM 656 C CA . ALA A 1 82 ? -9.353 -5.856 3.414 1.00 90.88 82 ALA A CA 1
ATOM 657 C C . ALA A 1 82 ? -8.063 -5.275 2.830 1.00 90.88 82 ALA A C 1
ATOM 659 O O . ALA A 1 82 ? -6.990 -5.865 2.949 1.00 90.88 82 ALA A O 1
ATOM 660 N N . TYR A 1 83 ? -8.164 -4.108 2.209 1.00 88.62 83 TYR A N 1
ATOM 661 C CA . TYR A 1 83 ? -7.051 -3.422 1.571 1.00 88.62 83 TYR A CA 1
ATOM 662 C C . TYR A 1 83 ? -6.491 -2.341 2.492 1.00 88.62 83 TYR A C 1
ATOM 664 O O . TYR A 1 83 ? -7.224 -1.450 2.922 1.00 88.62 83 TYR A O 1
ATOM 672 N N . GLU A 1 84 ? -5.188 -2.399 2.764 1.00 84.19 84 GLU A N 1
ATOM 673 C CA . GLU A 1 84 ? -4.425 -1.241 3.227 1.00 84.19 84 GLU A CA 1
ATOM 674 C C . GLU A 1 84 ? -4.220 -0.281 2.051 1.00 84.19 84 GLU A C 1
ATOM 676 O O . GLU A 1 84 ? -3.853 -0.692 0.947 1.00 84.19 84 GLU A O 1
ATOM 681 N N . GLY A 1 85 ? -4.499 0.999 2.272 1.00 83.19 85 GLY A N 1
ATOM 682 C CA . GLY A 1 85 ? -4.476 2.003 1.218 1.00 83.19 85 GLY A CA 1
ATOM 683 C C . GLY A 1 85 ? -5.315 3.218 1.583 1.00 83.19 85 GLY A C 1
ATOM 684 O O . GLY A 1 85 ? -6.322 3.106 2.273 1.00 83.19 85 GLY A O 1
ATOM 685 N N . VAL A 1 86 ? -4.920 4.392 1.099 1.00 85.31 86 VAL A N 1
ATOM 686 C CA . VAL A 1 86 ? -5.687 5.617 1.346 1.00 85.31 86 VAL A CA 1
ATOM 687 C C . VAL A 1 86 ? -6.881 5.671 0.395 1.00 85.31 86 VAL A C 1
ATOM 689 O O . VAL A 1 86 ? -6.701 5.804 -0.815 1.00 85.31 86 VAL A O 1
ATOM 692 N N . ALA A 1 87 ? -8.095 5.563 0.936 1.00 87.19 87 ALA A N 1
ATOM 693 C CA . ALA A 1 87 ? -9.326 5.706 0.160 1.00 87.19 87 ALA A CA 1
ATOM 694 C C . ALA A 1 87 ? -9.636 7.178 -0.156 1.00 87.19 87 ALA A C 1
ATOM 696 O O . ALA A 1 87 ? -9.365 8.070 0.654 1.00 87.19 87 ALA A O 1
ATOM 697 N N . ASP A 1 88 ? -10.277 7.428 -1.297 1.00 87.56 88 ASP A N 1
ATOM 698 C CA . ASP A 1 88 ? -10.820 8.750 -1.618 1.00 87.56 88 ASP A CA 1
ATOM 699 C C . ASP A 1 88 ? -11.913 9.148 -0.610 1.00 87.56 88 ASP A C 1
ATOM 701 O O . ASP A 1 88 ? -12.599 8.297 -0.036 1.00 87.56 88 ASP A O 1
ATOM 705 N N . SER A 1 89 ? -12.087 10.451 -0.375 1.00 89.56 89 SER A N 1
ATOM 706 C CA . SER A 1 89 ? -13.109 10.943 0.560 1.00 89.56 89 SER A CA 1
ATOM 707 C C . SER A 1 89 ? -13.912 12.125 0.036 1.00 89.56 89 SER A C 1
ATOM 709 O O . SER A 1 89 ? -15.138 12.118 0.097 1.00 89.56 89 SER A O 1
ATOM 711 N N . ASN A 1 90 ? -13.243 13.183 -0.410 1.00 90.31 90 ASN A N 1
ATOM 712 C CA . ASN A 1 90 ? -13.867 14.387 -0.931 1.00 90.31 90 ASN A CA 1
ATOM 713 C C . ASN A 1 90 ? -12.860 15.131 -1.799 1.00 90.31 90 ASN A C 1
ATOM 715 O O . ASN A 1 90 ? -11.662 15.115 -1.524 1.00 90.31 90 ASN A O 1
ATOM 719 N N . ARG A 1 91 ? -13.373 15.857 -2.795 1.00 87.94 91 ARG A N 1
ATOM 720 C CA . ARG A 1 91 ? -12.555 16.472 -3.844 1.00 87.94 91 ARG A CA 1
ATOM 721 C C . ARG A 1 91 ? -11.405 17.326 -3.308 1.00 87.94 91 ARG A C 1
ATOM 723 O O . ARG A 1 91 ? -10.319 17.267 -3.871 1.00 87.94 91 ARG A O 1
ATOM 730 N N . GLU A 1 92 ? -11.633 18.111 -2.257 1.00 88.44 92 GLU A N 1
ATOM 731 C CA . GLU A 1 92 ? -10.600 18.971 -1.669 1.00 88.44 92 GLU A CA 1
ATOM 732 C C . GLU A 1 92 ? -9.466 18.140 -1.059 1.00 88.44 92 GLU A C 1
ATOM 734 O O . GLU A 1 92 ? -8.301 18.332 -1.407 1.00 88.44 92 GLU A O 1
ATOM 739 N N . ALA A 1 93 ? -9.804 17.176 -0.200 1.00 85.56 93 ALA A N 1
ATOM 740 C CA . ALA A 1 93 ? -8.818 16.304 0.426 1.00 85.56 93 ALA A CA 1
ATOM 741 C C . ALA A 1 93 ? -8.102 15.411 -0.595 1.00 85.56 93 ALA A C 1
ATOM 743 O O . ALA A 1 93 ? -6.895 15.218 -0.485 1.00 85.56 93 ALA A O 1
ATOM 744 N N . ASP A 1 94 ? -8.807 14.919 -1.615 1.00 85.12 94 ASP A N 1
ATOM 745 C CA . ASP A 1 94 ? -8.216 14.086 -2.663 1.00 85.12 94 ASP A CA 1
ATOM 746 C C . ASP A 1 94 ? -7.218 14.889 -3.514 1.00 85.12 94 ASP A C 1
ATOM 748 O O . ASP A 1 94 ? -6.148 14.389 -3.859 1.00 85.12 94 ASP A O 1
ATOM 752 N N . VAL A 1 95 ? -7.536 16.151 -3.838 1.00 83.75 95 VAL A N 1
ATOM 753 C CA . VAL A 1 95 ? -6.603 17.059 -4.527 1.00 83.75 95 VAL A CA 1
ATOM 754 C C . VAL A 1 95 ? -5.408 17.371 -3.635 1.00 83.75 95 VAL A C 1
ATOM 756 O O . VAL A 1 95 ? -4.280 17.253 -4.098 1.00 83.75 95 VAL A O 1
ATOM 759 N N . CYS A 1 96 ? -5.634 17.714 -2.366 1.00 80.19 96 CYS A N 1
ATOM 760 C CA . CYS A 1 96 ? -4.561 17.991 -1.414 1.00 80.19 96 CYS A CA 1
ATOM 761 C C . CYS A 1 96 ? -3.612 16.792 -1.271 1.00 80.19 96 CYS A C 1
ATOM 763 O O . CYS A 1 96 ? -2.402 16.952 -1.403 1.00 80.19 96 CYS A O 1
ATOM 765 N N . PHE A 1 97 ? -4.158 15.587 -1.096 1.00 81.31 97 PHE A N 1
ATOM 766 C CA . PHE A 1 97 ? -3.395 14.348 -0.984 1.00 81.31 97 PHE A CA 1
ATOM 767 C C . PHE A 1 97 ? -2.563 14.069 -2.242 1.00 81.31 97 PHE A C 1
ATOM 769 O O . PHE A 1 97 ? -1.365 13.803 -2.139 1.00 81.31 97 PHE A O 1
ATOM 776 N N . ARG A 1 98 ? -3.161 14.192 -3.437 1.00 74.69 98 ARG A N 1
ATOM 777 C CA . ARG A 1 98 ? -2.429 14.052 -4.707 1.00 74.69 98 ARG A CA 1
ATOM 778 C C . ARG A 1 98 ? -1.338 15.111 -4.852 1.00 74.69 98 ARG A C 1
ATOM 780 O O . ARG A 1 98 ? -0.215 14.793 -5.212 1.00 74.69 98 ARG A O 1
ATOM 787 N N . THR A 1 99 ? -1.604 16.371 -4.535 1.00 72.44 99 THR A N 1
ATOM 788 C CA . THR A 1 99 ? -0.570 17.414 -4.607 1.00 72.44 99 THR A CA 1
ATOM 789 C C . THR A 1 99 ? 0.566 17.159 -3.613 1.00 72.44 99 THR A C 1
ATOM 791 O O . THR A 1 99 ? 1.729 17.269 -3.982 1.00 72.44 99 THR A O 1
ATOM 794 N N . ALA A 1 100 ? 0.256 16.751 -2.383 1.00 68.50 100 ALA A N 1
ATOM 795 C CA . ALA A 1 100 ? 1.246 16.584 -1.321 1.00 68.50 100 ALA A CA 1
ATOM 796 C C . ALA A 1 100 ? 2.099 15.307 -1.434 1.00 68.50 100 ALA A C 1
ATOM 798 O O . ALA A 1 100 ? 3.221 15.280 -0.929 1.00 68.50 100 ALA A O 1
ATOM 799 N N . LEU A 1 101 ? 1.579 14.234 -2.042 1.00 63.53 101 LEU A N 1
ATOM 800 C CA . LEU A 1 101 ? 2.284 12.945 -2.148 1.00 63.53 101 LEU A CA 1
ATOM 801 C C . LEU A 1 101 ? 2.697 12.582 -3.567 1.00 63.53 101 LEU A C 1
ATOM 803 O O . LEU A 1 101 ? 3.625 11.801 -3.756 1.00 63.53 101 LEU A O 1
ATOM 807 N N . THR A 1 102 ? 1.981 13.095 -4.561 1.00 55.72 102 THR A N 1
ATOM 808 C CA . THR A 1 102 ? 2.148 12.710 -5.964 1.00 55.72 102 THR A CA 1
ATOM 809 C C . THR A 1 102 ? 2.389 13.931 -6.851 1.00 55.72 102 THR A C 1
ATOM 811 O O . THR A 1 102 ? 2.458 13.799 -8.072 1.00 55.72 102 THR A O 1
ATOM 814 N N . HIS A 1 103 ? 2.543 15.118 -6.243 1.00 60.94 103 HIS A N 1
ATOM 815 C CA . HIS A 1 103 ? 2.772 16.403 -6.907 1.00 60.94 103 HIS A CA 1
ATOM 816 C C . HIS A 1 103 ? 1.749 16.679 -8.015 1.00 60.94 103 HIS A C 1
ATOM 818 O O . HIS A 1 103 ? 2.074 17.143 -9.103 1.00 60.94 103 HIS A O 1
ATOM 824 N N . GLY A 1 104 ? 0.489 16.311 -7.756 1.00 55.78 104 GLY A N 1
ATOM 825 C CA . GLY A 1 104 ? -0.626 16.500 -8.682 1.00 55.78 104 GLY A CA 1
ATOM 826 C C . GLY A 1 104 ? -0.648 15.505 -9.844 1.00 55.78 104 GLY A C 1
ATOM 827 O O . GLY A 1 104 ? -1.603 15.505 -10.619 1.00 55.78 104 GLY A O 1
ATOM 828 N N . LYS A 1 105 ? 0.353 14.623 -9.953 1.00 56.09 105 LYS A N 1
ATOM 829 C CA . LYS A 1 105 ? 0.378 13.543 -10.941 1.00 56.09 105 LYS A CA 1
ATOM 830 C C . LYS A 1 105 ? -0.475 12.386 -10.444 1.00 56.09 105 LYS A C 1
ATOM 832 O O . LYS A 1 105 ? -0.384 12.000 -9.279 1.00 56.09 105 LYS A O 1
ATOM 837 N N . ASP A 1 106 ? -1.296 11.807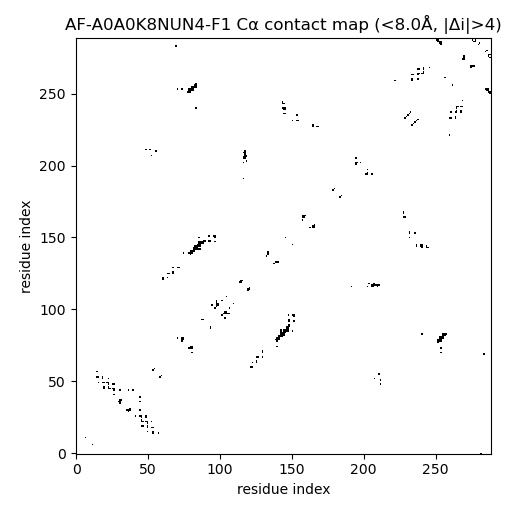 -11.307 1.00 56.84 106 ASP A N 1
ATOM 838 C CA . ASP A 1 106 ? -2.072 10.632 -10.930 1.00 56.84 106 ASP A CA 1
ATOM 839 C C . ASP A 1 106 ? -1.128 9.435 -10.722 1.00 56.84 106 ASP A C 1
ATOM 841 O O . ASP A 1 106 ? -0.401 9.001 -11.620 1.00 56.84 106 ASP A O 1
ATOM 845 N N . LEU A 1 107 ? -1.090 8.927 -9.489 1.00 55.03 107 LEU A N 1
ATOM 846 C CA . LEU A 1 107 ? -0.184 7.850 -9.103 1.00 55.03 107 LEU A CA 1
ATOM 847 C C . LEU A 1 107 ? -0.521 6.550 -9.839 1.00 55.03 107 LEU A C 1
ATOM 849 O O . LEU A 1 107 ? 0.379 5.798 -10.208 1.00 55.03 107 LEU A O 1
ATOM 853 N N . ARG A 1 108 ? -1.810 6.294 -10.081 1.00 57.66 108 ARG A N 1
ATOM 854 C CA . ARG A 1 108 ? -2.290 5.107 -10.791 1.00 57.66 108 ARG A CA 1
ATOM 855 C C . ARG A 1 108 ? -1.877 5.165 -12.260 1.00 57.66 108 ARG A C 1
ATOM 857 O O . ARG A 1 108 ? -1.438 4.141 -12.786 1.00 57.66 108 ARG A O 1
ATOM 864 N N . ASP A 1 109 ? -1.958 6.326 -12.899 1.00 60.00 109 ASP A N 1
ATOM 865 C CA . ASP A 1 109 ? -1.519 6.512 -14.281 1.00 60.00 109 ASP A CA 1
ATOM 866 C C . ASP A 1 109 ? 0.001 6.406 -14.406 1.00 60.00 109 ASP A C 1
ATOM 868 O O . ASP A 1 109 ? 0.484 5.664 -15.264 1.00 60.00 109 ASP A O 1
ATOM 872 N N . ASN A 1 110 ? 0.754 7.009 -13.481 1.00 59.22 110 ASN A N 1
ATOM 873 C CA . ASN A 1 110 ? 2.209 6.854 -13.412 1.00 59.22 110 ASN A CA 1
ATOM 874 C C . ASN A 1 110 ? 2.617 5.387 -13.222 1.00 59.22 110 ASN A C 1
ATOM 876 O O . ASN A 1 110 ? 3.487 4.890 -13.936 1.00 59.22 110 ASN A O 1
ATOM 880 N N . TYR A 1 111 ? 1.971 4.652 -12.309 1.00 58.34 111 TYR A N 1
ATOM 881 C CA . TYR A 1 111 ? 2.234 3.222 -12.120 1.00 58.34 111 TYR A CA 1
ATOM 882 C C . TYR A 1 111 ? 1.837 2.389 -13.340 1.00 58.34 111 TYR A C 1
ATOM 884 O O . TYR A 1 111 ? 2.522 1.420 -13.664 1.00 58.34 111 TYR A O 1
ATOM 892 N N . ARG A 1 112 ? 0.761 2.751 -14.046 1.00 64.44 112 ARG A N 1
ATOM 893 C CA . ARG A 1 112 ? 0.334 2.068 -15.274 1.00 64.44 112 ARG A CA 1
ATOM 894 C C . ARG A 1 112 ? 1.309 2.325 -16.421 1.00 64.44 112 ARG A C 1
ATOM 896 O O . ARG A 1 112 ? 1.635 1.393 -17.156 1.00 64.44 112 ARG A O 1
ATOM 903 N N . GLU A 1 113 ? 1.786 3.553 -16.583 1.00 64.12 113 GLU A N 1
ATOM 904 C CA . GLU A 1 113 ? 2.779 3.908 -17.596 1.00 64.12 113 GLU A CA 1
ATOM 905 C C . GLU A 1 113 ? 4.142 3.285 -17.287 1.00 64.12 113 GLU A C 1
ATOM 907 O O . GLU A 1 113 ? 4.753 2.682 -18.174 1.00 64.12 113 GLU A O 1
ATOM 912 N N . LEU A 1 114 ? 4.573 3.314 -16.025 1.00 62.56 114 LEU A N 1
ATOM 913 C CA . LEU A 1 114 ? 5.766 2.612 -15.562 1.00 62.56 114 LEU A CA 1
ATOM 914 C C . LEU A 1 114 ? 5.613 1.101 -15.763 1.00 62.56 114 LEU A C 1
ATOM 916 O O . LEU A 1 114 ? 6.514 0.450 -16.275 1.00 62.56 1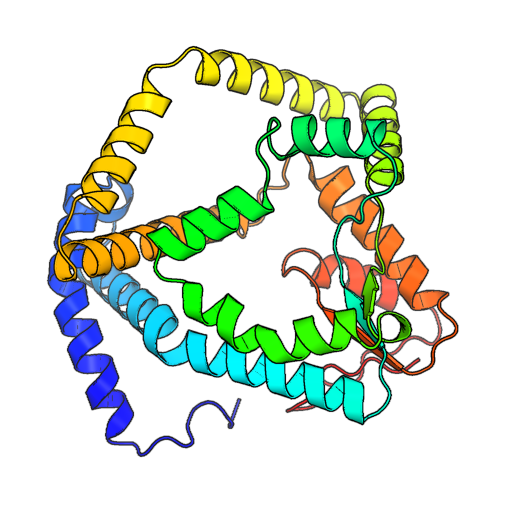14 LEU A O 1
ATOM 920 N N . GLY A 1 115 ? 4.449 0.532 -15.454 1.00 63.75 115 GLY A N 1
ATOM 921 C CA . GLY A 1 115 ? 4.155 -0.880 -15.676 1.00 63.75 115 GLY A CA 1
ATOM 922 C C . GLY A 1 115 ? 4.264 -1.280 -17.149 1.00 63.75 115 GLY A C 1
ATOM 923 O O . GLY A 1 115 ? 4.866 -2.305 -17.461 1.00 63.75 115 GLY A O 1
ATOM 924 N N . LYS A 1 116 ? 3.767 -0.450 -18.073 1.00 67.06 116 LYS A N 1
ATOM 925 C CA . LYS A 1 116 ? 3.931 -0.660 -19.522 1.00 67.06 116 LYS A CA 1
ATOM 926 C C . LYS A 1 116 ? 5.394 -0.546 -19.951 1.00 67.06 116 LYS A C 1
ATOM 928 O O . LYS A 1 116 ? 5.920 -1.446 -20.599 1.00 67.06 116 LYS A O 1
ATOM 933 N N . THR A 1 117 ? 6.056 0.532 -19.547 1.00 64.50 117 THR A N 1
ATOM 934 C CA . THR A 1 117 ? 7.448 0.856 -19.899 1.00 64.50 117 THR A CA 1
ATOM 935 C C . THR A 1 117 ? 8.419 -0.197 -19.372 1.00 64.50 117 THR A C 1
ATOM 937 O O . THR A 1 117 ? 9.363 -0.601 -20.046 1.00 64.50 117 THR A O 1
ATOM 940 N N . CYS A 1 118 ? 8.157 -0.706 -18.178 1.00 62.00 118 CYS A N 1
ATOM 941 C CA . CYS A 1 118 ? 8.994 -1.685 -17.506 1.00 62.00 118 CYS A CA 1
ATOM 942 C C . CYS A 1 118 ? 8.496 -3.112 -17.756 1.00 62.00 118 CYS A C 1
ATOM 944 O O . CYS A 1 118 ? 9.004 -4.042 -17.143 1.00 62.00 118 CYS A O 1
ATOM 946 N N . GLY A 1 119 ? 7.508 -3.318 -18.637 1.00 63.06 119 GLY A N 1
ATOM 947 C CA . GLY A 1 119 ? 6.964 -4.633 -18.987 1.00 63.06 119 GLY A CA 1
ATOM 948 C C . GLY A 1 119 ? 6.447 -5.434 -17.785 1.00 63.06 119 GLY A C 1
ATOM 949 O O . GLY A 1 119 ? 6.634 -6.645 -17.739 1.00 63.06 119 GLY A O 1
ATOM 950 N N . LEU A 1 120 ? 5.881 -4.768 -16.779 1.00 63.94 120 LEU A N 1
ATOM 951 C CA . LEU A 1 120 ? 5.244 -5.355 -15.592 1.00 63.94 120 LEU A CA 1
ATOM 952 C C . LEU A 1 120 ? 3.729 -5.561 -15.792 1.00 63.94 120 LEU A C 1
ATOM 954 O O . LEU A 1 120 ? 2.987 -5.714 -14.827 1.00 63.94 120 LEU A O 1
ATOM 958 N N . THR A 1 121 ? 3.257 -5.558 -17.041 1.00 62.53 121 THR A N 1
ATOM 959 C CA . THR A 1 121 ? 1.831 -5.650 -17.400 1.00 62.53 121 THR A CA 1
ATOM 960 C C . THR A 1 121 ? 1.170 -6.932 -16.893 1.00 62.53 121 THR A C 1
ATOM 962 O O . THR A 1 121 ? 0.031 -6.883 -16.440 1.00 62.53 121 THR A O 1
ATOM 965 N N . TYR A 1 122 ? 1.924 -8.036 -16.834 1.00 62.72 122 TYR A N 1
ATOM 966 C CA . TYR A 1 122 ? 1.432 -9.330 -16.356 1.00 62.72 122 TYR A CA 1
ATOM 967 C C . TYR A 1 122 ? 0.851 -9.273 -14.934 1.00 62.72 122 TYR A C 1
ATOM 969 O O . TYR A 1 122 ? -0.061 -10.028 -14.627 1.00 62.72 122 TYR A O 1
ATOM 977 N N . GLN A 1 123 ? 1.340 -8.384 -14.059 1.00 57.44 123 GLN A N 1
ATOM 978 C CA . GLN A 1 123 ? 0.845 -8.274 -12.677 1.00 57.44 123 GLN A CA 1
ATOM 979 C C . GLN A 1 123 ? -0.610 -7.794 -12.628 1.00 57.44 123 GLN A C 1
ATOM 981 O O . GLN A 1 123 ? -1.399 -8.270 -11.816 1.00 57.44 123 GLN A O 1
ATOM 986 N N . ILE A 1 124 ? -0.957 -6.864 -13.520 1.00 62.53 124 ILE A N 1
ATOM 987 C CA . ILE A 1 124 ? -2.301 -6.290 -13.627 1.00 62.53 124 ILE A CA 1
ATOM 988 C C . ILE A 1 124 ? -3.248 -7.301 -14.280 1.00 62.53 124 ILE A C 1
ATOM 990 O O . ILE A 1 124 ? -4.391 -7.423 -13.847 1.00 62.53 124 ILE A O 1
ATOM 994 N N . ASP A 1 125 ? -2.761 -8.057 -15.267 1.00 70.25 125 ASP A N 1
ATOM 995 C CA . ASP A 1 125 ? -3.559 -9.062 -15.973 1.00 70.25 125 ASP A CA 1
ATOM 996 C C . ASP A 1 125 ? -3.987 -10.210 -15.040 1.00 70.25 125 ASP A C 1
ATOM 998 O O . ASP A 1 125 ? -5.147 -10.621 -15.060 1.00 70.25 125 ASP A O 1
ATOM 1002 N N . TRP A 1 126 ? -3.094 -10.678 -14.156 1.00 73.50 126 TRP A N 1
ATOM 1003 C CA . TRP A 1 126 ? -3.421 -11.732 -13.183 1.00 73.50 126 TRP A CA 1
ATOM 1004 C C . TRP A 1 126 ? -4.472 -11.303 -12.151 1.00 73.50 126 TRP A C 1
ATOM 1006 O O . TRP A 1 126 ? -5.263 -12.134 -11.720 1.00 73.50 126 TRP A O 1
ATOM 1016 N N . LEU A 1 127 ? -4.522 -10.022 -11.773 1.00 77.88 127 LEU A N 1
ATOM 1017 C CA . LEU A 1 127 ? -5.503 -9.499 -10.811 1.00 77.88 127 LEU A CA 1
ATOM 1018 C C . LEU A 1 127 ? -6.896 -9.265 -11.421 1.00 77.88 127 LEU A C 1
ATOM 1020 O O . LEU A 1 127 ? -7.826 -8.924 -10.691 1.00 77.88 127 LEU A O 1
ATOM 1024 N N . GLY A 1 128 ? -7.062 -9.454 -12.735 1.00 81.69 128 GLY A N 1
ATOM 1025 C CA . GLY A 1 128 ? -8.321 -9.240 -13.455 1.00 81.69 128 GLY A CA 1
ATOM 1026 C C . GLY A 1 128 ? -9.559 -9.873 -12.798 1.00 81.69 128 GLY A C 1
ATOM 1027 O O . GLY A 1 128 ? -10.541 -9.152 -12.609 1.00 81.69 128 GLY A O 1
ATOM 1028 N N . PRO A 1 129 ? -9.530 -11.161 -12.400 1.00 85.00 129 PRO A N 1
ATOM 1029 C CA . PRO A 1 129 ? -10.648 -11.812 -11.714 1.00 85.00 129 PRO A CA 1
ATOM 1030 C C . PRO A 1 129 ? -11.025 -11.136 -10.391 1.00 85.00 129 PRO A C 1
ATOM 1032 O O . PRO A 1 129 ? -12.191 -10.820 -10.180 1.00 85.00 129 PRO A O 1
ATOM 1035 N N . VAL A 1 130 ? -10.042 -10.810 -9.544 1.00 85.94 130 VAL A N 1
ATOM 1036 C CA . VAL A 1 130 ? -10.262 -10.116 -8.260 1.00 85.94 130 VAL A CA 1
ATOM 1037 C C . VAL A 1 130 ? -10.857 -8.721 -8.482 1.00 85.94 130 VAL A C 1
ATOM 1039 O O . VAL A 1 130 ? -11.741 -8.291 -7.748 1.00 85.94 130 VAL A O 1
ATOM 1042 N N . VAL A 1 131 ? -10.408 -8.008 -9.520 1.00 85.81 131 VAL A N 1
ATOM 1043 C CA . VAL A 1 131 ? -10.961 -6.696 -9.898 1.00 85.81 131 VAL A CA 1
ATOM 1044 C C . VAL A 1 131 ? -12.396 -6.814 -10.417 1.00 85.81 131 VAL A C 1
ATOM 1046 O O . VAL A 1 131 ? -13.212 -5.928 -10.162 1.00 85.81 131 VAL A O 1
ATOM 1049 N N . ALA A 1 132 ? -12.709 -7.868 -11.171 1.00 87.94 132 ALA A N 1
ATOM 1050 C CA . ALA A 1 132 ? -14.068 -8.132 -11.630 1.00 87.94 132 ALA A CA 1
ATOM 1051 C C . ALA A 1 132 ? -14.993 -8.463 -10.450 1.00 87.94 132 ALA A C 1
ATOM 1053 O O . ALA A 1 132 ? -16.098 -7.925 -10.381 1.00 87.94 132 ALA A O 1
ATOM 1054 N N . ASP A 1 133 ? -14.508 -9.260 -9.496 1.00 91.12 133 ASP A N 1
ATOM 1055 C CA . ASP A 1 133 ? -15.221 -9.596 -8.266 1.00 91.12 133 ASP A CA 1
ATOM 1056 C C . ASP A 1 133 ? -15.530 -8.350 -7.429 1.00 91.12 133 ASP A C 1
ATOM 1058 O O . ASP A 1 133 ? -16.688 -8.107 -7.109 1.00 91.12 133 ASP A O 1
ATOM 1062 N N . ALA A 1 134 ? -14.542 -7.471 -7.222 1.00 90.00 134 ALA A N 1
ATOM 1063 C CA . ALA A 1 134 ? -14.720 -6.211 -6.498 1.00 90.00 134 ALA A CA 1
ATOM 1064 C C . ALA A 1 134 ? -15.791 -5.293 -7.103 1.00 90.00 134 ALA A C 1
ATOM 1066 O O . ALA A 1 134 ? -16.435 -4.529 -6.387 1.00 90.00 134 ALA A O 1
ATOM 1067 N N . LYS A 1 135 ? -15.989 -5.350 -8.427 1.00 90.00 135 LYS A N 1
ATOM 1068 C CA . LYS A 1 135 ? -17.052 -4.597 -9.108 1.00 90.00 135 LYS A CA 1
ATOM 1069 C C . LYS A 1 135 ? -18.423 -5.240 -8.936 1.00 90.00 135 LYS A C 1
ATOM 1071 O O . LYS A 1 135 ? -19.408 -4.518 -8.824 1.00 90.00 135 LYS A O 1
ATOM 1076 N N . ALA A 1 136 ? -18.491 -6.568 -8.979 1.00 93.62 136 ALA A N 1
ATOM 1077 C CA . ALA A 1 136 ? -19.743 -7.309 -8.866 1.00 93.62 136 ALA A CA 1
ATOM 1078 C C . ALA A 1 136 ? -20.234 -7.411 -7.412 1.00 93.62 136 ALA A C 1
ATOM 1080 O O . ALA A 1 136 ? -21.439 -7.411 -7.173 1.00 93.62 136 ALA A O 1
ATOM 1081 N N . HIS A 1 137 ? -19.300 -7.467 -6.464 1.00 94.25 137 HIS A N 1
ATOM 1082 C CA . HIS A 1 137 ? -19.528 -7.750 -5.051 1.00 94.25 137 HIS A CA 1
ATOM 1083 C C . HIS A 1 137 ? -18.696 -6.820 -4.152 1.00 94.25 137 HIS A C 1
ATOM 1085 O O . HIS A 1 137 ? -17.819 -7.280 -3.410 1.00 94.25 137 HIS A O 1
ATOM 1091 N N . PRO A 1 138 ? -18.924 -5.495 -4.217 1.00 92.25 138 PRO A N 1
ATOM 1092 C CA . PRO A 1 138 ? -18.132 -4.514 -3.474 1.00 92.25 138 PRO A CA 1
ATOM 1093 C C . PRO A 1 138 ? -18.167 -4.730 -1.954 1.00 92.25 138 PRO A C 1
ATOM 1095 O O . PRO A 1 138 ? -17.225 -4.373 -1.259 1.00 92.25 138 PRO A O 1
ATOM 1098 N N . GLU A 1 139 ? -19.204 -5.370 -1.411 1.00 92.31 139 GLU A N 1
ATOM 1099 C CA . GLU A 1 139 ? -19.314 -5.715 0.010 1.00 92.31 139 GLU A CA 1
ATOM 1100 C C . GLU A 1 139 ? -18.242 -6.703 0.499 1.00 92.31 139 GLU A C 1
ATOM 1102 O O . GLU A 1 139 ? -17.968 -6.768 1.700 1.00 92.31 139 GLU A O 1
ATOM 1107 N N . ARG A 1 140 ? -17.618 -7.457 -0.417 1.00 92.38 140 ARG A N 1
ATOM 1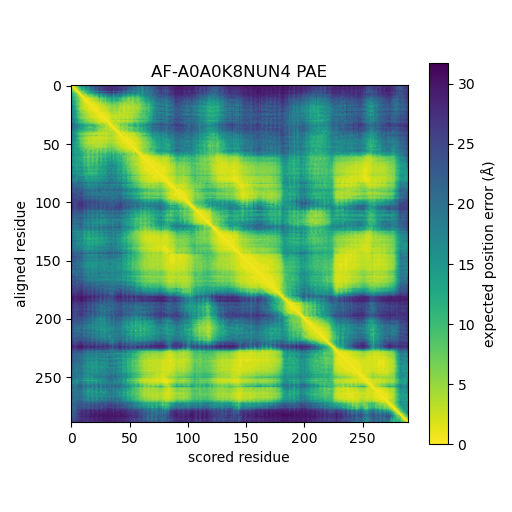108 C CA . ARG A 1 140 ? -16.525 -8.395 -0.119 1.00 92.38 140 ARG A CA 1
ATOM 1109 C C . ARG A 1 140 ? -15.139 -7.753 -0.209 1.00 92.38 140 ARG A C 1
ATOM 1111 O O . ARG A 1 140 ? -14.147 -8.419 0.085 1.00 92.38 140 ARG A O 1
ATOM 1118 N N . HIS A 1 141 ? -15.072 -6.474 -0.579 1.00 92.94 141 HIS A N 1
ATOM 1119 C CA . HIS A 1 141 ? -13.847 -5.728 -0.842 1.00 92.94 141 HIS A CA 1
ATOM 1120 C C . HIS A 1 141 ? -13.878 -4.390 -0.107 1.00 92.94 141 HIS A C 1
ATOM 1122 O O . HIS A 1 141 ? -14.535 -3.443 -0.530 1.00 92.94 141 HIS A O 1
ATOM 1128 N N . VAL A 1 142 ? -13.143 -4.292 0.996 1.00 90.62 142 VAL A N 1
ATOM 1129 C CA . VAL A 1 142 ? -13.172 -3.110 1.865 1.00 90.62 142 VAL A CA 1
ATOM 1130 C C . VAL A 1 142 ? -11.788 -2.498 1.978 1.00 90.62 142 VAL A C 1
ATOM 1132 O O . VAL A 1 142 ? -10.801 -3.207 2.131 1.00 90.62 142 VAL A O 1
ATOM 1135 N N . THR A 1 143 ? -11.695 -1.174 1.941 1.00 90.12 143 THR A N 1
ATOM 1136 C CA . THR A 1 143 ? -10.472 -0.488 2.365 1.00 90.12 143 THR A CA 1
ATOM 1137 C C . THR A 1 143 ? -10.535 -0.318 3.877 1.00 90.12 143 THR A C 1
ATOM 1139 O O . THR A 1 143 ? -11.422 0.372 4.373 1.00 90.12 143 THR A O 1
ATOM 1142 N N . MET A 1 144 ? -9.626 -0.970 4.602 1.00 87.88 144 MET A N 1
ATOM 1143 C CA . MET A 1 144 ? -9.547 -0.921 6.067 1.00 87.88 144 MET A CA 1
ATOM 1144 C C . MET A 1 144 ? -8.330 -0.117 6.492 1.00 87.88 144 MET A C 1
ATOM 1146 O O . MET A 1 144 ? -7.365 -0.637 7.028 1.00 87.88 144 MET A O 1
ATOM 1150 N N . ASP A 1 145 ? -8.339 1.164 6.178 1.00 89.25 145 ASP A N 1
ATOM 1151 C CA . ASP A 1 145 ? -7.278 2.094 6.536 1.00 89.25 145 ASP A CA 1
ATOM 1152 C C . ASP A 1 145 ? -7.891 3.502 6.543 1.00 89.25 145 ASP A C 1
ATOM 1154 O O . ASP A 1 145 ? -9.102 3.675 6.701 1.00 89.25 145 ASP A O 1
ATOM 1158 N N . VAL A 1 146 ? -7.066 4.525 6.410 1.00 91.81 146 VAL A N 1
ATOM 1159 C CA . VAL A 1 146 ? -7.465 5.921 6.366 1.00 91.81 146 VAL A CA 1
ATOM 1160 C C . VAL A 1 146 ? -8.035 6.317 5.004 1.00 91.81 146 VAL A C 1
ATOM 1162 O O . VAL A 1 146 ? -7.843 5.665 3.978 1.00 91.81 146 VAL A O 1
ATOM 1165 N N . ASN A 1 147 ? -8.693 7.469 4.983 1.00 92.12 147 ASN A N 1
ATOM 1166 C CA . ASN A 1 147 ? -9.058 8.156 3.753 1.00 92.12 147 ASN A CA 1
ATOM 1167 C C . ASN A 1 147 ? -8.275 9.470 3.605 1.00 92.12 147 ASN A C 1
ATOM 1169 O O . ASN A 1 147 ? -7.604 9.927 4.536 1.00 92.12 147 ASN A O 1
ATOM 1173 N N . THR A 1 148 ? -8.359 10.097 2.435 1.00 90.62 148 THR A N 1
ATOM 1174 C CA . THR A 1 148 ? -7.632 11.340 2.120 1.00 90.62 148 THR A CA 1
ATOM 1175 C C . THR A 1 148 ? -7.934 12.478 3.101 1.00 90.62 148 THR A C 1
ATOM 1177 O O . THR A 1 148 ? -7.044 13.268 3.414 1.00 90.62 148 THR A O 1
ATOM 1180 N N . ARG A 1 149 ? -9.156 12.553 3.653 1.00 93.19 149 ARG A N 1
ATOM 1181 C CA . ARG A 1 149 ? -9.529 13.545 4.678 1.00 93.19 149 ARG A CA 1
ATOM 1182 C C . ARG A 1 149 ? -8.769 13.313 5.977 1.00 93.19 149 ARG A C 1
ATOM 1184 O O . ARG A 1 149 ? -8.215 14.266 6.515 1.00 93.19 149 ARG A O 1
ATOM 1191 N N . ALA A 1 150 ? -8.732 12.073 6.459 1.00 93.50 150 ALA A N 1
ATOM 1192 C CA . ALA A 1 150 ? -7.990 11.707 7.663 1.00 93.50 150 ALA A CA 1
ATOM 1193 C C . ALA A 1 150 ? -6.485 11.978 7.493 1.00 93.50 150 ALA A C 1
ATOM 1195 O O . ALA A 1 150 ? -5.858 12.531 8.390 1.00 93.50 150 ALA A O 1
ATOM 1196 N N . MET A 1 151 ? -5.931 11.685 6.311 1.00 91.19 151 MET A N 1
ATOM 1197 C CA . MET A 1 151 ? -4.539 12.010 5.982 1.00 91.19 151 MET A CA 1
ATOM 1198 C C . MET A 1 151 ? -4.271 13.515 6.011 1.00 91.19 151 MET A C 1
ATOM 1200 O O . MET A 1 151 ? -3.298 13.950 6.617 1.00 91.19 151 MET A O 1
ATOM 1204 N N . LYS A 1 152 ? -5.151 14.329 5.413 1.00 90.25 152 LYS A N 1
ATOM 1205 C CA . LYS A 1 152 ? -5.018 15.790 5.457 1.00 90.25 152 LYS A CA 1
ATOM 1206 C C . LYS A 1 152 ? -5.061 16.317 6.894 1.00 90.25 152 LYS A C 1
ATOM 1208 O O . LYS A 1 152 ? -4.238 17.142 7.268 1.00 90.25 152 LYS A O 1
ATOM 1213 N N . GLN A 1 153 ? -6.011 15.841 7.696 1.00 93.62 153 GLN A N 1
ATOM 1214 C CA . GLN A 1 153 ? -6.150 16.264 9.090 1.00 93.62 153 GLN A CA 1
ATOM 1215 C C . GLN A 1 153 ? -4.909 15.919 9.915 1.00 93.62 153 GLN A C 1
ATOM 1217 O O . GLN A 1 153 ? -4.458 16.746 10.704 1.00 93.62 153 GLN A O 1
ATOM 1222 N N . GLU A 1 154 ? -4.337 14.730 9.714 1.00 93.81 154 GLU A N 1
ATOM 1223 C CA . GLU A 1 154 ? -3.107 14.338 10.398 1.00 93.81 154 GLU A CA 1
ATOM 1224 C C . GLU A 1 154 ? -1.906 15.164 9.933 1.00 93.81 154 GLU A C 1
ATOM 1226 O O . GLU A 1 154 ? -1.113 15.608 10.763 1.00 93.81 154 GLU A O 1
ATOM 1231 N N . TYR A 1 155 ? -1.798 15.433 8.631 1.00 90.88 155 TYR A N 1
ATOM 1232 C CA . TYR A 1 155 ? -0.775 16.324 8.093 1.00 90.88 155 TYR A CA 1
ATOM 1233 C C . TYR A 1 155 ? -0.856 17.717 8.727 1.00 90.88 155 TYR A C 1
ATOM 1235 O O . TYR A 1 155 ? 0.134 18.209 9.264 1.00 90.88 155 TYR A O 1
ATOM 1243 N N . ASP A 1 156 ? -2.043 18.331 8.735 1.00 92.50 156 ASP A N 1
ATOM 1244 C CA . ASP A 1 156 ? -2.261 19.656 9.323 1.00 92.50 156 ASP A CA 1
ATOM 1245 C C . ASP A 1 156 ? -1.926 19.657 10.824 1.00 92.50 156 ASP A C 1
ATOM 1247 O O . ASP A 1 156 ? -1.277 20.582 11.320 1.00 92.50 156 ASP A O 1
ATOM 1251 N N . ARG A 1 157 ? -2.310 18.595 11.547 1.00 95.44 157 ARG A N 1
ATOM 1252 C CA . ARG A 1 157 ? -1.972 18.416 12.963 1.00 95.44 157 ARG A CA 1
ATOM 1253 C C . ARG A 1 157 ? -0.460 18.352 13.168 1.00 95.44 157 ARG A C 1
ATOM 1255 O O . ARG A 1 157 ? 0.049 19.025 14.063 1.00 95.44 157 ARG A O 1
ATOM 1262 N N . LEU A 1 158 ? 0.261 17.557 12.379 1.00 93.50 158 LEU A N 1
ATOM 1263 C CA . LEU A 1 158 ? 1.717 17.413 12.485 1.00 93.50 158 LEU A CA 1
ATOM 1264 C C . LEU A 1 158 ? 2.440 18.711 12.115 1.00 93.50 158 LEU A C 1
ATOM 1266 O O . LEU A 1 158 ? 3.318 19.137 12.855 1.00 93.50 158 LEU A O 1
ATOM 1270 N N . MET A 1 159 ? 2.007 19.409 11.064 1.00 92.38 159 MET A N 1
ATOM 1271 C CA . MET A 1 159 ? 2.549 20.724 10.696 1.00 92.38 159 MET A CA 1
ATOM 1272 C C . MET A 1 159 ? 2.428 21.762 11.822 1.00 92.38 159 MET A C 1
ATOM 1274 O O . MET A 1 159 ? 3.263 22.662 11.920 1.00 92.38 159 MET A O 1
ATOM 1278 N N . GLN A 1 160 ? 1.393 21.656 12.661 1.00 95.38 160 GLN A N 1
ATOM 1279 C CA . GLN A 1 160 ? 1.159 22.561 13.791 1.00 95.38 160 GLN A CA 1
ATOM 1280 C C . GLN A 1 160 ? 1.853 22.114 15.084 1.00 95.38 160 GLN A C 1
ATOM 1282 O O . GLN A 1 160 ? 2.303 22.957 15.856 1.00 95.38 160 GLN A O 1
ATOM 1287 N N . SER A 1 161 ? 1.898 20.805 15.348 1.00 95.81 161 SER A N 1
ATOM 1288 C CA . SER A 1 161 ? 2.315 20.250 16.646 1.00 95.81 161 SER A CA 1
ATOM 1289 C C . SER A 1 161 ? 3.724 19.660 16.672 1.00 95.81 161 SER A C 1
ATOM 1291 O O . SER A 1 161 ? 4.277 19.503 17.758 1.00 95.81 161 SER A O 1
ATOM 1293 N N . ASP A 1 162 ? 4.319 19.368 15.514 1.00 94.88 162 ASP A N 1
ATOM 1294 C CA . ASP A 1 162 ? 5.663 18.806 15.388 1.00 94.88 162 ASP A CA 1
ATOM 1295 C C . ASP A 1 162 ? 6.556 19.739 14.542 1.00 94.88 162 ASP A C 1
ATOM 1297 O O . ASP A 1 162 ? 6.501 19.732 13.307 1.00 94.88 162 ASP A O 1
ATOM 1301 N N . PRO A 1 163 ? 7.405 20.561 15.191 1.00 94.12 163 PRO A N 1
ATOM 1302 C CA . PRO A 1 163 ? 8.309 21.468 14.491 1.00 94.12 163 PRO A CA 1
ATOM 1303 C C . PRO A 1 163 ? 9.303 20.763 13.561 1.00 94.12 163 PRO A C 1
ATOM 1305 O O . PRO A 1 163 ? 9.656 21.334 12.527 1.00 94.12 163 PRO A O 1
ATOM 1308 N N . ALA A 1 164 ? 9.747 19.548 13.907 1.00 91.50 164 ALA A N 1
ATOM 1309 C CA . ALA A 1 164 ? 10.709 18.795 13.107 1.00 91.50 164 ALA A CA 1
ATOM 1310 C C . ALA A 1 164 ? 10.051 18.290 11.820 1.00 91.50 164 ALA A C 1
ATOM 1312 O O . ALA A 1 164 ? 10.598 18.484 10.733 1.00 91.50 164 ALA A O 1
ATOM 1313 N N . PHE A 1 165 ? 8.839 17.742 11.933 1.00 90.38 165 PHE A N 1
ATOM 1314 C CA . PHE A 1 165 ? 8.023 17.380 10.776 1.00 90.38 165 PHE A CA 1
ATOM 1315 C C . PHE A 1 165 ? 7.765 18.597 9.876 1.00 90.38 165 PHE A C 1
ATOM 1317 O O . PHE A 1 165 ? 7.991 18.545 8.668 1.00 90.38 165 PHE A O 1
ATOM 1324 N N . ALA A 1 166 ? 7.363 19.729 10.463 1.00 91.56 166 ALA A N 1
ATOM 1325 C CA . ALA A 1 166 ? 7.083 20.946 9.708 1.00 91.56 166 ALA A CA 1
ATOM 1326 C C . ALA A 1 166 ? 8.317 21.488 8.965 1.00 91.56 166 ALA A C 1
ATOM 1328 O O . ALA A 1 166 ? 8.209 21.977 7.840 1.00 91.56 166 ALA A O 1
ATOM 1329 N N . GLU A 1 167 ? 9.501 21.425 9.578 1.00 91.38 167 GLU A N 1
ATOM 1330 C CA . GLU A 1 167 ? 10.750 21.811 8.924 1.00 91.38 167 GLU A CA 1
ATOM 1331 C C . GLU A 1 167 ? 11.116 20.862 7.781 1.00 91.38 167 GLU A C 1
ATOM 1333 O O . GLU A 1 167 ? 11.493 21.330 6.704 1.00 91.38 167 GLU A O 1
ATOM 1338 N N . ALA A 1 168 ? 10.965 19.555 7.989 1.00 87.62 168 ALA A N 1
ATOM 1339 C CA . ALA A 1 168 ? 11.226 18.550 6.971 1.00 87.62 168 ALA A CA 1
ATOM 1340 C C . ALA A 1 168 ? 10.314 18.729 5.746 1.00 87.62 168 ALA A C 1
ATOM 1342 O O . ALA A 1 168 ? 10.799 18.749 4.615 1.00 87.62 168 ALA A O 1
ATOM 1343 N N . MET A 1 169 ? 9.017 18.981 5.959 1.00 86.19 169 MET A N 1
ATOM 1344 C CA . MET A 1 169 ? 8.073 19.254 4.869 1.00 86.19 169 MET A CA 1
ATOM 1345 C C . MET A 1 169 ? 8.433 20.522 4.095 1.00 86.19 169 MET A C 1
ATOM 1347 O O . MET A 1 169 ? 8.510 20.486 2.870 1.00 86.19 169 MET A O 1
ATOM 1351 N N . ARG A 1 170 ? 8.771 21.618 4.788 1.00 87.56 170 ARG A N 1
ATOM 1352 C CA . ARG A 1 170 ? 9.224 22.858 4.129 1.00 87.56 170 ARG A CA 1
ATOM 1353 C C . ARG A 1 170 ? 10.498 22.655 3.308 1.00 87.56 170 ARG A C 1
ATOM 1355 O O . ARG A 1 170 ? 10.616 23.206 2.218 1.00 87.56 170 ARG A O 1
ATOM 1362 N N . LYS A 1 171 ? 11.459 21.879 3.821 1.00 86.12 171 LYS A N 1
ATOM 1363 C CA . LYS A 1 171 ? 12.691 21.534 3.093 1.00 86.12 171 LYS A CA 1
ATOM 1364 C C . LYS A 1 171 ? 12.382 20.723 1.841 1.00 86.12 171 LYS A C 1
ATOM 1366 O O . LYS A 1 171 ? 12.924 21.028 0.783 1.00 86.12 171 LYS A O 1
ATOM 1371 N N . ARG A 1 172 ? 11.501 19.729 1.952 1.00 79.00 172 ARG A N 1
ATOM 1372 C CA . ARG A 1 172 ? 11.060 18.906 0.824 1.00 79.00 172 ARG A CA 1
ATOM 1373 C C . ARG A 1 172 ? 10.393 19.751 -0.262 1.00 79.00 172 ARG A C 1
ATOM 1375 O O . ARG A 1 172 ? 10.756 19.621 -1.426 1.00 79.00 172 ARG A O 1
ATOM 1382 N N . ASP A 1 173 ? 9.494 20.652 0.125 1.00 78.75 173 ASP A N 1
ATOM 1383 C CA . ASP A 1 173 ? 8.812 21.555 -0.808 1.00 78.75 173 ASP A CA 1
ATOM 1384 C C . ASP A 1 173 ? 9.803 22.507 -1.504 1.00 78.75 173 ASP A C 1
ATOM 1386 O O . ASP A 1 173 ? 9.693 22.746 -2.705 1.00 78.75 173 ASP A O 1
ATOM 1390 N N . ALA A 1 174 ? 10.819 23.001 -0.785 1.00 80.25 174 ALA A N 1
ATOM 1391 C CA . ALA A 1 174 ? 11.862 23.861 -1.350 1.00 80.25 174 ALA A CA 1
ATOM 1392 C C . ALA A 1 174 ? 12.795 23.124 -2.328 1.00 80.25 174 ALA A C 1
ATOM 1394 O O . ALA A 1 174 ? 13.150 23.677 -3.368 1.00 80.25 174 ALA A O 1
ATOM 1395 N N . VAL A 1 175 ? 13.186 21.882 -2.014 1.00 74.56 175 VAL A N 1
ATOM 1396 C CA . VAL A 1 175 ? 13.972 21.034 -2.930 1.00 74.56 175 VAL A CA 1
ATOM 1397 C C . VAL A 1 175 ? 13.172 20.750 -4.199 1.00 74.56 175 VAL A C 1
ATOM 1399 O O . VAL A 1 175 ? 13.708 20.897 -5.291 1.00 74.56 175 VAL A O 1
ATOM 1402 N N . GLN A 1 176 ? 11.884 20.425 -4.070 1.00 65.25 176 GLN A N 1
ATOM 1403 C CA . GLN A 1 176 ? 11.025 20.155 -5.222 1.00 65.25 176 GLN A CA 1
ATOM 1404 C C . GLN A 1 176 ? 10.834 21.393 -6.107 1.00 65.25 176 GLN A C 1
ATOM 1406 O O . GLN A 1 176 ? 10.935 21.286 -7.326 1.00 65.25 176 GLN A O 1
ATOM 1411 N N . ALA A 1 177 ? 10.608 22.569 -5.513 1.00 67.50 177 ALA A N 1
ATOM 1412 C CA . ALA A 1 177 ? 10.491 23.816 -6.268 1.00 67.50 177 ALA A CA 1
ATOM 1413 C C . ALA A 1 177 ? 11.757 24.114 -7.093 1.00 67.50 177 ALA A C 1
ATOM 1415 O O . ALA A 1 177 ? 11.662 24.623 -8.204 1.00 67.50 177 ALA A O 1
ATOM 1416 N N . ALA A 1 178 ? 12.935 23.751 -6.579 1.00 65.94 178 ALA A N 1
ATOM 1417 C CA . ALA A 1 178 ? 14.194 23.886 -7.305 1.00 65.94 178 ALA A CA 1
ATOM 1418 C C . ALA A 1 178 ? 14.393 22.821 -8.406 1.00 65.94 178 ALA A C 1
ATOM 1420 O O . ALA A 1 178 ? 15.128 23.068 -9.361 1.00 65.94 178 ALA A O 1
ATOM 1421 N N . GLU A 1 179 ? 13.772 21.641 -8.285 1.00 60.94 179 GLU A N 1
ATOM 1422 C CA . GLU A 1 179 ? 13.835 20.569 -9.290 1.00 60.94 179 GLU A CA 1
ATOM 1423 C C . GLU A 1 179 ? 12.848 20.769 -10.449 1.00 60.94 179 GLU A C 1
ATOM 1425 O O . GLU A 1 179 ? 13.197 20.456 -11.588 1.00 60.94 179 GLU A O 1
ATOM 1430 N N . ASP A 1 180 ? 11.655 21.319 -10.193 1.00 56.44 180 ASP A N 1
ATOM 1431 C CA . ASP A 1 180 ? 10.670 21.638 -11.241 1.00 56.44 180 ASP A CA 1
ATOM 1432 C C . ASP A 1 180 ? 11.160 22.759 -12.187 1.00 56.44 180 ASP A C 1
ATOM 1434 O O . ASP A 1 180 ? 10.768 22.789 -13.354 1.00 56.44 180 ASP A O 1
ATOM 1438 N N . ASP A 1 181 ? 12.081 23.615 -11.727 1.00 52.31 181 ASP A N 1
ATOM 1439 C CA . ASP A 1 181 ? 12.777 24.636 -12.533 1.00 52.31 181 ASP A CA 1
ATOM 1440 C C . ASP A 1 181 ? 13.998 24.081 -13.314 1.00 52.31 181 ASP A C 1
ATOM 1442 O O . ASP A 1 181 ? 14.677 24.816 -14.038 1.00 52.31 181 ASP A O 1
ATOM 1446 N N . GLY A 1 182 ? 14.316 22.786 -13.175 1.00 47.12 182 GLY A N 1
ATOM 1447 C CA . GLY A 1 182 ? 15.518 22.159 -13.729 1.00 47.12 182 GLY A CA 1
ATOM 1448 C C . GLY A 1 182 ? 15.310 21.342 -15.016 1.00 47.12 182 GLY A C 1
ATOM 1449 O O . GLY A 1 182 ? 14.399 20.528 -15.138 1.00 47.12 182 GLY A O 1
ATOM 1450 N N . ASP A 1 183 ? 16.279 21.438 -15.933 1.00 46.59 183 ASP A N 1
ATOM 1451 C CA . ASP A 1 183 ? 16.406 20.734 -17.234 1.00 46.59 183 ASP A CA 1
ATOM 1452 C C . ASP A 1 183 ? 16.441 19.175 -17.150 1.00 46.59 183 ASP A C 1
ATOM 1454 O O . ASP A 1 183 ? 16.592 18.459 -18.142 1.00 46.59 183 ASP A O 1
ATOM 1458 N N . GLY A 1 184 ? 16.319 18.598 -15.947 1.00 42.62 184 GLY A N 1
ATOM 1459 C CA . GLY A 1 184 ? 16.394 17.153 -15.686 1.00 42.62 184 GLY A CA 1
ATOM 1460 C C . GLY A 1 184 ? 15.149 16.366 -16.111 1.00 42.62 184 GLY A C 1
ATOM 1461 O O . GLY A 1 184 ? 15.264 15.200 -16.508 1.00 42.62 184 GLY A O 1
ATOM 1462 N N . ALA A 1 185 ? 13.973 17.003 -16.092 1.00 43.47 185 ALA A N 1
ATOM 1463 C CA . ALA A 1 185 ? 12.734 16.418 -16.607 1.00 43.47 185 ALA A CA 1
ATOM 1464 C C . ALA A 1 185 ? 12.816 16.144 -18.122 1.00 43.47 185 ALA A C 1
ATOM 1466 O O . ALA A 1 185 ? 12.249 15.161 -18.607 1.00 43.47 185 ALA A O 1
ATOM 1467 N N . ASP A 1 186 ? 13.592 16.942 -18.860 1.00 48.50 186 ASP A N 1
ATOM 1468 C CA . ASP A 1 186 ? 13.759 16.818 -20.311 1.00 48.50 186 ASP A CA 1
ATOM 1469 C C . ASP A 1 186 ? 14.587 15.565 -20.682 1.00 48.50 186 ASP A C 1
ATOM 1471 O O . ASP A 1 186 ? 14.279 14.839 -21.627 1.00 48.50 186 ASP A O 1
ATOM 1475 N N . ILE A 1 187 ? 15.579 15.189 -19.866 1.00 44.41 187 ILE A N 1
ATOM 1476 C CA . ILE A 1 187 ? 16.424 14.002 -20.111 1.00 44.41 187 ILE A CA 1
ATOM 1477 C C . ILE A 1 187 ? 15.655 12.688 -19.909 1.00 44.41 187 ILE A C 1
ATOM 1479 O O . ILE A 1 187 ? 15.798 11.754 -20.705 1.00 44.41 187 ILE A O 1
ATOM 1483 N N . VAL A 1 188 ? 14.840 12.594 -18.854 1.00 46.47 188 VAL A N 1
ATOM 1484 C CA . VAL A 1 188 ? 14.029 11.394 -18.576 1.00 46.47 188 VAL A CA 1
ATOM 1485 C C . VAL A 1 188 ? 12.929 11.239 -19.624 1.00 46.47 188 VAL A C 1
ATOM 1487 O O . VAL A 1 188 ? 12.716 10.134 -20.126 1.00 46.47 188 VAL A O 1
ATOM 1490 N N . THR A 1 189 ? 12.293 12.344 -20.017 1.00 50.56 189 THR A N 1
ATOM 1491 C CA . THR A 1 189 ? 11.256 12.357 -21.058 1.00 50.56 189 THR A CA 1
ATOM 1492 C C . THR A 1 189 ? 11.827 11.919 -22.410 1.00 50.56 189 THR A C 1
ATOM 1494 O O . THR A 1 189 ? 11.293 11.000 -23.028 1.00 50.56 189 THR A O 1
ATOM 1497 N N . ARG A 1 190 ? 13.000 12.431 -22.811 1.00 54.75 190 ARG A N 1
ATOM 1498 C CA . ARG A 1 190 ? 13.699 11.993 -24.036 1.00 54.75 190 ARG A CA 1
ATOM 1499 C C . ARG A 1 190 ? 14.081 10.511 -24.024 1.00 54.75 190 ARG A C 1
ATOM 1501 O O . ARG A 1 190 ? 14.040 9.859 -25.067 1.00 54.75 190 ARG A O 1
ATOM 1508 N N . LEU A 1 191 ? 14.445 9.956 -22.865 1.00 52.62 191 LEU A N 1
ATOM 1509 C CA . LEU A 1 191 ? 14.757 8.529 -22.731 1.00 52.62 191 LEU A CA 1
ATOM 1510 C C . LEU A 1 191 ? 13.498 7.654 -22.872 1.00 52.62 191 LEU A C 1
ATOM 1512 O O . LEU A 1 191 ? 13.550 6.601 -23.511 1.00 52.62 191 LEU A O 1
ATOM 1516 N N . ILE A 1 192 ? 12.369 8.107 -22.315 1.00 57.88 192 ILE A N 1
ATOM 1517 C CA . ILE A 1 192 ? 11.058 7.456 -22.447 1.00 57.88 192 ILE A CA 1
ATOM 1518 C C . ILE A 1 192 ? 10.580 7.501 -23.904 1.00 57.88 192 ILE A C 1
ATOM 1520 O O . ILE A 1 192 ? 10.117 6.485 -24.425 1.00 57.88 192 ILE A O 1
ATOM 1524 N N . ASP A 1 193 ? 10.741 8.630 -24.591 1.00 62.19 193 ASP A N 1
ATOM 1525 C CA . ASP A 1 193 ? 10.337 8.783 -25.992 1.00 62.19 193 ASP A CA 1
ATOM 1526 C C . ASP A 1 193 ? 11.199 7.939 -26.938 1.00 62.19 193 ASP A C 1
ATOM 1528 O O . ASP A 1 193 ? 10.674 7.251 -27.819 1.00 62.19 193 ASP A O 1
ATOM 1532 N N . TRP A 1 194 ? 12.512 7.883 -26.697 1.00 60.78 194 TRP A N 1
ATOM 1533 C CA . TRP A 1 194 ? 13.418 6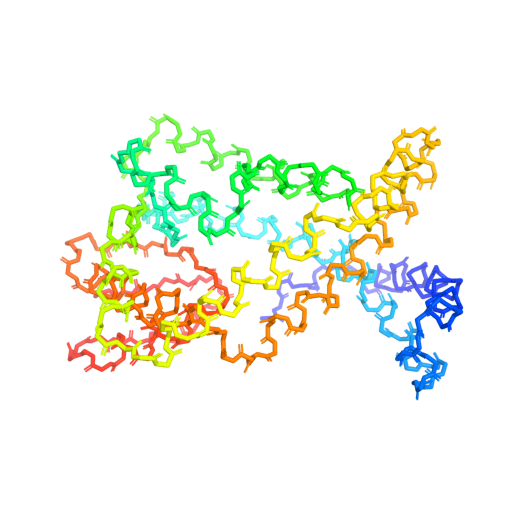.976 -27.404 1.00 60.78 194 TRP A CA 1
ATOM 1534 C C . TRP A 1 194 ? 13.030 5.503 -27.200 1.00 60.78 194 TRP A C 1
ATOM 1536 O O . TRP A 1 194 ? 13.021 4.718 -28.150 1.00 60.78 194 TRP A O 1
ATOM 1546 N N . GLN A 1 195 ? 12.635 5.125 -25.980 1.00 61.00 195 GLN A N 1
ATOM 1547 C CA . GLN A 1 195 ? 12.147 3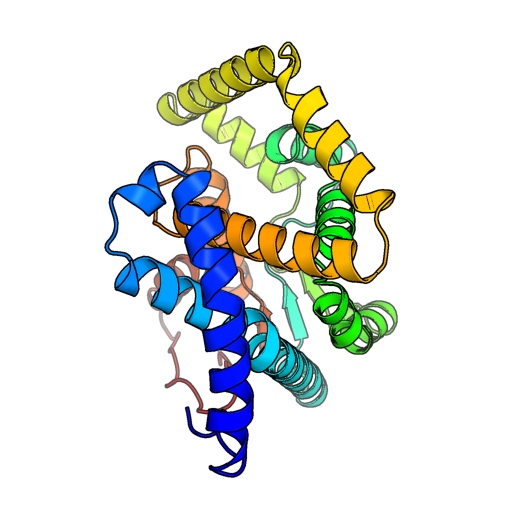.779 -25.686 1.00 61.00 195 GLN A CA 1
ATOM 1548 C C . GLN A 1 195 ? 10.812 3.474 -26.390 1.00 61.00 195 GLN A C 1
ATOM 1550 O O . GLN A 1 195 ? 10.628 2.367 -26.907 1.00 61.00 195 GLN A O 1
ATOM 1555 N N . LYS A 1 196 ? 9.873 4.430 -26.420 1.00 62.03 196 LYS A N 1
ATOM 1556 C CA . LYS A 1 196 ? 8.572 4.285 -27.096 1.00 62.03 196 LYS A CA 1
ATOM 1557 C C . LYS A 1 196 ? 8.746 4.099 -28.610 1.00 62.03 196 LYS A C 1
ATOM 1559 O O . LYS A 1 196 ? 8.040 3.273 -29.198 1.00 62.03 196 LYS A O 1
ATOM 1564 N N . ALA A 1 197 ? 9.715 4.785 -29.218 1.00 62.00 197 ALA A N 1
ATOM 1565 C CA . ALA A 1 197 ? 10.029 4.704 -30.647 1.00 62.00 197 ALA A CA 1
ATOM 1566 C C . ALA A 1 197 ? 10.827 3.448 -31.064 1.00 62.00 197 ALA A C 1
ATOM 1568 O O . ALA A 1 197 ? 10.922 3.152 -32.255 1.00 62.00 197 ALA A O 1
ATOM 1569 N N . GLY A 1 198 ? 11.389 2.698 -30.111 1.00 60.94 198 GLY A N 1
ATOM 1570 C CA . GLY A 1 198 ? 12.199 1.513 -30.396 1.00 60.94 198 GLY A CA 1
ATOM 1571 C C . GLY A 1 198 ? 11.401 0.277 -30.833 1.00 60.94 198 GLY A C 1
ATOM 1572 O O . GLY A 1 198 ? 10.234 0.103 -30.474 1.00 60.94 198 GLY A O 1
ATOM 1573 N N . GLY A 1 199 ? 12.052 -0.619 -31.584 1.00 66.81 199 GLY A N 1
ATOM 1574 C CA . GLY A 1 199 ? 11.493 -1.920 -31.984 1.00 66.81 199 GLY A CA 1
ATOM 1575 C C . GLY A 1 199 ? 11.287 -2.881 -30.801 1.00 66.81 199 GLY A C 1
ATOM 1576 O O . GLY A 1 199 ? 11.760 -2.633 -29.692 1.00 66.81 199 GLY A O 1
ATOM 1577 N N . GLU A 1 200 ? 10.606 -4.010 -31.021 1.00 62.44 200 GLU A N 1
ATOM 1578 C CA . GLU A 1 200 ? 10.206 -4.953 -29.958 1.00 62.44 200 GLU A CA 1
ATOM 1579 C C . GLU A 1 200 ? 11.385 -5.404 -29.069 1.00 62.44 200 GLU A C 1
ATOM 1581 O O . GLU A 1 200 ? 11.310 -5.309 -27.845 1.00 62.44 200 GLU A O 1
ATOM 1586 N N . GLY A 1 201 ? 12.533 -5.745 -29.668 1.00 59.47 201 GLY A N 1
ATOM 1587 C CA . GLY A 1 201 ? 13.747 -6.107 -28.923 1.00 59.47 201 GLY A CA 1
ATOM 1588 C C . GLY A 1 201 ? 14.353 -4.969 -28.084 1.00 59.47 201 GLY A C 1
ATOM 1589 O O . GLY A 1 201 ? 14.890 -5.218 -27.003 1.00 59.47 201 GLY A O 1
ATOM 1590 N N . GLN A 1 202 ? 14.234 -3.710 -28.524 1.00 60.84 202 GLN A N 1
ATOM 1591 C CA . GLN A 1 202 ? 14.691 -2.540 -27.757 1.00 60.84 202 GLN A CA 1
ATOM 1592 C C . GLN A 1 202 ? 13.766 -2.262 -26.566 1.00 60.84 202 GLN A C 1
ATOM 1594 O O . GLN A 1 202 ? 14.247 -1.944 -25.478 1.00 60.84 202 GLN A O 1
ATOM 1599 N N . ARG A 1 203 ? 12.454 -2.469 -26.734 1.00 64.19 203 ARG A N 1
ATOM 1600 C CA . ARG A 1 203 ? 11.467 -2.361 -25.649 1.00 64.19 203 ARG A CA 1
ATOM 1601 C C . ARG A 1 203 ? 11.688 -3.424 -24.571 1.00 64.19 203 ARG A C 1
ATOM 1603 O O . ARG A 1 203 ? 11.631 -3.101 -23.387 1.00 64.19 203 ARG A O 1
ATOM 1610 N N . THR A 1 204 ? 12.021 -4.661 -24.947 1.00 64.00 204 THR A N 1
ATOM 1611 C CA . THR A 1 204 ? 12.358 -5.732 -23.989 1.00 64.00 204 THR A CA 1
ATOM 1612 C C . THR A 1 204 ? 13.625 -5.418 -23.184 1.00 64.00 204 THR A C 1
ATOM 1614 O O . THR A 1 204 ? 13.665 -5.626 -21.964 1.00 64.00 204 THR A O 1
ATOM 1617 N N . LEU A 1 205 ? 14.659 -4.881 -23.841 1.00 63.59 205 LEU A N 1
ATOM 1618 C CA . LEU A 1 205 ? 15.905 -4.487 -23.181 1.00 63.59 205 LEU A CA 1
ATOM 1619 C C . LEU A 1 205 ? 15.684 -3.310 -22.216 1.00 63.59 205 LEU A C 1
ATOM 1621 O O . LEU A 1 205 ? 16.144 -3.348 -21.073 1.00 63.59 205 LEU A O 1
ATOM 1625 N N . ALA A 1 206 ? 14.931 -2.297 -22.650 1.00 63.50 206 ALA A N 1
ATOM 1626 C CA . ALA A 1 206 ? 14.589 -1.138 -21.833 1.00 63.50 206 ALA A CA 1
ATOM 1627 C C . ALA A 1 206 ? 13.712 -1.518 -20.630 1.00 63.50 206 ALA A C 1
ATOM 1629 O O . ALA A 1 206 ? 13.964 -1.055 -19.519 1.00 63.50 206 ALA A O 1
ATOM 1630 N N . GLY A 1 207 ? 12.768 -2.449 -20.805 1.00 65.25 207 GLY A N 1
ATOM 1631 C CA . GLY A 1 207 ? 11.988 -3.002 -19.701 1.00 65.25 207 GLY A CA 1
ATOM 1632 C C . GLY A 1 207 ? 12.868 -3.686 -18.649 1.00 65.25 207 GLY A C 1
ATOM 1633 O O . GLY A 1 207 ? 12.729 -3.437 -17.453 1.00 65.25 207 GLY A O 1
ATOM 1634 N N . THR A 1 208 ? 13.846 -4.481 -19.087 1.00 64.62 208 THR A N 1
ATOM 1635 C CA . THR A 1 208 ? 14.810 -5.156 -18.199 1.00 64.62 208 THR A CA 1
ATOM 1636 C C . THR A 1 208 ? 15.688 -4.164 -17.428 1.00 64.62 208 THR A C 1
ATOM 1638 O O . THR A 1 208 ? 15.922 -4.322 -16.222 1.00 64.62 208 THR A O 1
ATOM 1641 N N . LEU A 1 209 ? 16.151 -3.111 -18.107 1.00 62.91 209 LEU A N 1
ATOM 1642 C CA . LEU A 1 209 ? 16.919 -2.036 -17.488 1.00 62.91 209 LEU A CA 1
ATOM 1643 C C . LEU A 1 209 ? 16.067 -1.262 -16.473 1.00 62.91 209 LEU A C 1
ATOM 1645 O O . LEU A 1 209 ? 16.506 -1.089 -15.335 1.00 62.91 209 LEU A O 1
ATOM 1649 N N . CYS A 1 210 ? 14.837 -0.881 -16.839 1.00 64.06 210 CYS A N 1
ATOM 1650 C CA . CYS A 1 210 ? 13.914 -0.194 -15.939 1.00 64.06 210 CYS A CA 1
ATOM 1651 C C . CYS A 1 210 ? 13.690 -0.998 -14.654 1.00 64.06 210 CYS A C 1
ATOM 1653 O O . CYS A 1 210 ? 13.861 -0.467 -13.558 1.00 64.06 210 CYS A O 1
ATOM 1655 N N . ARG A 1 211 ? 13.357 -2.291 -14.757 1.00 64.69 211 ARG A N 1
ATOM 1656 C CA . ARG A 1 211 ? 13.088 -3.117 -13.570 1.00 64.69 211 ARG A CA 1
ATOM 1657 C C . ARG A 1 211 ? 14.301 -3.207 -12.645 1.00 64.69 211 ARG A C 1
ATOM 1659 O O . ARG A 1 211 ? 14.141 -3.240 -11.427 1.00 64.69 211 ARG A O 1
ATOM 1666 N N . SER A 1 212 ? 15.510 -3.227 -13.205 1.00 56.31 212 SER A N 1
ATOM 1667 C CA . SER A 1 212 ? 16.757 -3.251 -12.432 1.00 56.31 212 SER A CA 1
ATOM 1668 C C . SER A 1 212 ? 16.995 -1.935 -11.684 1.00 56.31 212 SER A C 1
ATOM 1670 O O . SER A 1 212 ? 17.367 -1.959 -10.511 1.00 56.31 212 SER A O 1
ATOM 1672 N N . ILE A 1 213 ? 16.722 -0.795 -12.330 1.00 62.25 213 ILE A N 1
ATOM 1673 C CA . ILE A 1 213 ? 16.764 0.532 -11.697 1.00 62.25 213 ILE A CA 1
ATOM 1674 C C . ILE A 1 213 ? 15.713 0.613 -10.587 1.00 62.25 213 ILE A C 1
ATOM 1676 O O . ILE A 1 213 ? 16.056 0.932 -9.451 1.00 62.25 213 ILE A O 1
ATOM 1680 N N . MET A 1 214 ? 14.468 0.230 -10.880 1.00 60.69 214 MET A N 1
ATOM 1681 C CA . MET A 1 214 ? 13.372 0.218 -9.909 1.00 60.69 214 MET A CA 1
ATOM 1682 C C . MET A 1 214 ? 13.672 -0.680 -8.712 1.00 60.69 214 MET A C 1
ATOM 1684 O O . MET A 1 214 ? 13.419 -0.282 -7.586 1.00 60.69 214 MET A O 1
ATOM 1688 N N . THR A 1 215 ? 14.277 -1.852 -8.919 1.00 60.47 215 THR A N 1
ATOM 1689 C CA . THR A 1 215 ? 14.666 -2.744 -7.814 1.00 60.47 215 THR A CA 1
ATOM 1690 C C . THR A 1 215 ? 15.699 -2.087 -6.891 1.00 60.47 215 THR A C 1
ATOM 1692 O O . THR A 1 215 ? 15.604 -2.224 -5.675 1.00 60.47 215 THR A O 1
ATOM 1695 N N . ASP A 1 216 ? 16.681 -1.349 -7.426 1.00 51.72 216 ASP A N 1
ATOM 1696 C CA . ASP A 1 216 ? 17.664 -0.644 -6.589 1.00 51.72 216 ASP A CA 1
ATOM 1697 C C . ASP A 1 216 ? 17.056 0.571 -5.870 1.00 51.72 216 ASP A C 1
ATOM 1699 O O . ASP A 1 216 ? 17.387 0.810 -4.710 1.00 51.72 216 ASP A O 1
ATOM 1703 N N . VAL A 1 217 ? 16.142 1.299 -6.521 1.00 53.84 217 VAL A N 1
ATOM 1704 C CA . VAL A 1 217 ? 15.377 2.403 -5.911 1.00 53.84 217 VAL A CA 1
ATOM 1705 C C . VAL A 1 217 ? 14.456 1.884 -4.801 1.00 53.84 217 VAL A C 1
ATOM 1707 O O . VAL A 1 217 ? 14.459 2.425 -3.698 1.00 53.84 217 VAL A O 1
ATOM 1710 N N . MET A 1 218 ? 13.730 0.790 -5.048 1.00 55.16 218 MET A N 1
ATOM 1711 C CA . MET A 1 218 ? 12.871 0.127 -4.061 1.00 55.16 218 MET A CA 1
ATOM 1712 C C . MET A 1 218 ? 13.673 -0.454 -2.894 1.00 55.16 218 MET A C 1
ATOM 1714 O O . MET A 1 218 ? 13.237 -0.390 -1.753 1.00 55.16 218 MET A O 1
ATOM 1718 N N . ARG A 1 219 ? 14.880 -0.978 -3.141 1.00 54.84 219 ARG A N 1
ATOM 1719 C CA . ARG A 1 219 ? 15.775 -1.429 -2.065 1.00 54.84 219 ARG A CA 1
ATOM 1720 C C . ARG A 1 219 ? 16.236 -0.261 -1.194 1.00 54.84 219 ARG A C 1
ATOM 1722 O O . ARG A 1 219 ? 16.253 -0.400 0.018 1.00 54.84 219 ARG A O 1
ATOM 1729 N N . LYS A 1 220 ? 16.585 0.880 -1.793 1.00 47.31 220 LYS A N 1
ATOM 1730 C CA . LYS A 1 220 ? 16.987 2.086 -1.048 1.00 47.31 220 LYS A CA 1
ATOM 1731 C C . LYS A 1 220 ? 15.840 2.702 -0.247 1.00 47.31 220 LYS A C 1
ATOM 1733 O O . LYS A 1 220 ? 16.092 3.247 0.815 1.00 47.31 220 LYS A O 1
ATOM 1738 N N . SER A 1 221 ? 14.606 2.599 -0.738 1.00 41.12 221 SER A N 1
ATOM 1739 C CA . SER A 1 221 ? 13.406 3.036 -0.007 1.00 41.12 221 SER A CA 1
ATOM 1740 C C . SER A 1 221 ? 12.926 2.010 1.029 1.00 41.12 221 SER A C 1
ATOM 1742 O O . SER A 1 221 ? 12.325 2.396 2.021 1.00 41.12 221 SER A O 1
ATOM 1744 N N . GLY A 1 222 ? 13.221 0.718 0.843 1.00 37.50 222 GLY A N 1
ATOM 1745 C CA . GLY A 1 222 ? 12.953 -0.347 1.818 1.00 37.50 222 GLY A CA 1
ATOM 1746 C C . GLY A 1 222 ? 14.023 -0.500 2.909 1.00 37.50 222 GLY A C 1
ATOM 1747 O O . GLY A 1 222 ? 13.751 -1.087 3.953 1.00 37.50 222 GLY A O 1
ATOM 1748 N N . GLU A 1 223 ? 15.231 0.035 2.702 1.00 37.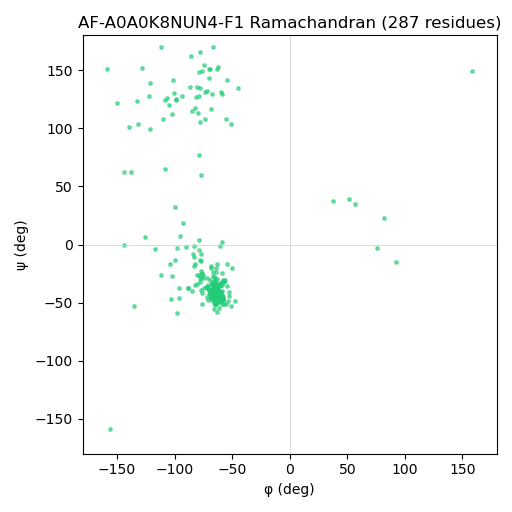31 223 GLU A N 1
ATOM 1749 C CA . GLU A 1 223 ? 16.298 0.140 3.707 1.00 37.31 223 GLU A CA 1
ATOM 1750 C C . GLU A 1 223 ? 16.016 1.297 4.680 1.00 37.31 223 GLU A C 1
ATOM 1752 O O . GLU A 1 223 ? 16.815 2.216 4.773 1.00 37.31 223 GLU A O 1
ATOM 1757 N N . GLY A 1 224 ? 14.877 1.247 5.385 1.00 40.81 224 GLY A N 1
ATOM 1758 C CA . GLY A 1 224 ? 14.636 1.894 6.685 1.00 40.81 224 GLY A CA 1
ATOM 1759 C C . GLY A 1 224 ? 15.239 3.283 6.925 1.00 40.81 224 GLY A C 1
ATOM 1760 O O . GLY A 1 224 ? 15.689 3.555 8.037 1.00 40.81 224 GLY A O 1
ATOM 1761 N N . VAL A 1 225 ? 15.272 4.158 5.920 1.00 36.03 225 VAL A N 1
ATOM 1762 C CA . VAL A 1 225 ? 15.476 5.583 6.157 1.00 36.03 225 VAL A CA 1
ATOM 1763 C C . VAL A 1 225 ? 14.124 6.052 6.635 1.00 36.03 225 VAL A C 1
ATOM 1765 O O . VAL A 1 225 ? 13.199 6.089 5.829 1.00 36.03 225 VAL A O 1
ATOM 1768 N N . GLY A 1 226 ? 14.008 6.303 7.940 1.00 52.38 226 GLY A N 1
ATOM 1769 C CA . GLY A 1 226 ? 12.800 6.872 8.511 1.00 52.38 226 GLY A CA 1
ATOM 1770 C C . GLY A 1 226 ? 12.447 8.116 7.707 1.00 52.38 226 GLY A C 1
ATOM 1771 O O . GLY A 1 226 ? 13.184 9.101 7.762 1.00 52.38 226 GLY A O 1
ATOM 1772 N N . GLY A 1 227 ? 11.442 8.012 6.844 1.00 66.31 227 GLY A N 1
ATOM 1773 C CA . GLY A 1 227 ? 11.111 9.069 5.910 1.00 66.31 227 GLY A CA 1
ATOM 1774 C C . GLY A 1 227 ? 10.536 10.239 6.686 1.00 66.31 227 GLY A C 1
ATOM 1775 O O . GLY A 1 227 ? 9.860 10.044 7.695 1.00 66.31 227 GLY A O 1
ATOM 1776 N N . ASP A 1 228 ? 10.713 11.458 6.180 1.00 76.44 228 ASP A N 1
ATOM 1777 C CA . ASP A 1 228 ? 10.092 12.653 6.772 1.00 76.44 228 ASP A CA 1
ATOM 1778 C C . ASP A 1 228 ? 8.557 12.514 6.914 1.00 76.44 228 ASP A C 1
ATOM 1780 O O . ASP A 1 228 ? 7.922 13.243 7.667 1.00 76.44 228 ASP A O 1
ATOM 1784 N N . MET A 1 229 ? 7.956 11.550 6.202 1.00 80.38 229 MET A N 1
ATOM 1785 C CA . MET A 1 229 ? 6.528 11.232 6.203 1.00 80.38 229 MET A CA 1
ATOM 1786 C C . MET A 1 229 ? 6.127 10.069 7.115 1.00 80.38 229 MET A C 1
ATOM 1788 O O . MET A 1 229 ? 4.934 9.785 7.208 1.00 80.38 229 MET A O 1
ATOM 1792 N N . ASP A 1 230 ? 7.056 9.386 7.783 1.00 86.31 230 ASP A N 1
ATOM 1793 C CA . ASP A 1 230 ? 6.770 8.146 8.517 1.00 86.31 230 ASP A CA 1
ATOM 1794 C C . ASP A 1 230 ? 5.759 8.338 9.645 1.00 86.31 230 ASP A C 1
ATOM 1796 O O . ASP A 1 230 ? 4.902 7.477 9.848 1.00 86.31 230 ASP A O 1
ATOM 1800 N N . ALA A 1 231 ? 5.782 9.498 10.306 1.00 87.50 231 ALA A N 1
ATOM 1801 C CA . ALA A 1 231 ? 4.808 9.860 11.334 1.00 87.50 231 ALA A CA 1
ATOM 1802 C C . ALA A 1 231 ? 3.353 9.755 10.830 1.00 87.50 231 ALA A C 1
ATOM 1804 O O . ALA A 1 231 ? 2.453 9.343 11.566 1.00 87.50 231 ALA A O 1
ATOM 1805 N N . MET A 1 232 ? 3.120 10.079 9.556 1.00 87.69 232 MET A N 1
ATOM 1806 C CA . MET A 1 232 ? 1.803 9.979 8.932 1.00 87.69 232 MET A CA 1
ATOM 1807 C C . MET A 1 232 ? 1.622 8.660 8.167 1.00 87.69 232 MET A C 1
ATOM 1809 O O . MET A 1 232 ? 0.585 8.011 8.281 1.00 87.69 232 MET A O 1
ATOM 1813 N N . VAL A 1 233 ? 2.607 8.256 7.362 1.00 85.44 233 VAL A N 1
ATOM 1814 C CA . VAL A 1 233 ? 2.488 7.110 6.452 1.00 85.44 233 VAL A CA 1
ATOM 1815 C C . VAL A 1 233 ? 2.600 5.795 7.196 1.00 85.44 233 VAL A C 1
ATOM 1817 O O . VAL A 1 233 ? 1.826 4.904 6.889 1.00 85.44 233 VAL A O 1
ATOM 1820 N N . LEU A 1 234 ? 3.507 5.649 8.157 1.00 88.56 234 LEU A N 1
ATOM 1821 C CA . LEU A 1 234 ? 3.652 4.406 8.909 1.00 88.56 234 LEU A CA 1
ATOM 1822 C C . LEU A 1 234 ? 2.908 4.509 10.233 1.00 88.56 234 LEU A C 1
ATOM 1824 O O . LEU A 1 234 ? 1.979 3.747 10.464 1.00 88.56 234 LEU A O 1
ATOM 1828 N N . ASP A 1 235 ? 3.245 5.468 11.084 1.00 90.88 235 ASP A N 1
ATOM 1829 C CA . ASP A 1 235 ? 2.751 5.491 12.460 1.00 90.88 235 ASP A CA 1
ATOM 1830 C C . ASP A 1 235 ? 1.239 5.714 12.551 1.00 90.88 235 ASP A C 1
ATOM 1832 O O . ASP A 1 235 ? 0.523 4.905 13.149 1.00 90.88 235 ASP A O 1
ATOM 1836 N N . PHE A 1 236 ? 0.731 6.800 11.962 1.00 93.88 236 PHE A N 1
ATOM 1837 C CA . PHE A 1 236 ? -0.698 7.111 11.988 1.00 93.88 236 PHE A CA 1
ATOM 1838 C C . PHE A 1 236 ? -1.542 6.029 11.305 1.00 93.88 236 PHE A C 1
ATOM 1840 O O . PHE A 1 236 ? -2.485 5.518 11.915 1.00 93.88 236 PHE A O 1
ATOM 1847 N N . ARG A 1 237 ? -1.174 5.621 10.085 1.00 93.31 237 ARG A N 1
ATOM 1848 C CA . ARG A 1 237 ? -1.904 4.583 9.337 1.00 93.31 237 ARG A CA 1
ATOM 1849 C C . ARG A 1 237 ? -1.838 3.216 10.010 1.00 93.31 237 ARG A C 1
ATOM 1851 O O . ARG A 1 237 ? -2.865 2.558 10.111 1.00 93.31 237 ARG A O 1
ATOM 1858 N N . ASN A 1 238 ? -0.689 2.809 10.562 1.00 94.00 238 ASN A N 1
ATOM 1859 C CA . ASN A 1 238 ? -0.582 1.541 11.294 1.00 94.00 238 ASN A CA 1
ATOM 1860 C C . ASN A 1 238 ? -1.494 1.521 12.520 1.00 94.00 238 ASN A C 1
ATOM 1862 O O . ASN A 1 238 ? -2.161 0.515 12.754 1.00 94.00 238 ASN A O 1
ATOM 1866 N N . ARG A 1 239 ? -1.554 2.622 13.285 1.00 93.88 239 ARG A N 1
ATOM 1867 C CA . ARG A 1 239 ? -2.501 2.748 14.404 1.00 93.88 239 ARG A CA 1
ATOM 1868 C C . ARG A 1 239 ? -3.939 2.639 13.920 1.00 93.88 239 ARG A C 1
ATOM 1870 O O . ARG A 1 239 ? -4.708 1.882 14.499 1.00 93.88 239 ARG A O 1
ATOM 1877 N N . HIS A 1 240 ? -4.285 3.348 12.850 1.00 94.25 240 HIS A N 1
ATOM 1878 C CA . HIS A 1 240 ? -5.643 3.360 12.323 1.00 94.25 240 HIS A CA 1
ATOM 1879 C C . HIS A 1 240 ? -6.089 1.984 11.803 1.00 94.25 240 HIS A C 1
ATOM 1881 O O . HIS A 1 240 ? -7.134 1.485 12.217 1.00 94.25 240 HIS A O 1
ATOM 1887 N N . LEU A 1 241 ? -5.274 1.343 10.963 1.00 92.88 241 LEU A N 1
ATOM 1888 C CA . LEU A 1 241 ? -5.502 -0.010 10.453 1.00 92.88 241 LEU A CA 1
ATOM 1889 C C . LEU A 1 241 ? -5.591 -1.031 11.596 1.00 92.88 241 LEU A C 1
ATOM 1891 O O . LEU A 1 241 ? -6.530 -1.822 11.627 1.00 92.88 241 LEU A O 1
ATOM 1895 N N . ALA A 1 242 ? -4.678 -0.991 12.575 1.00 92.25 242 ALA A N 1
ATOM 1896 C CA . ALA A 1 242 ? -4.743 -1.886 13.731 1.00 92.25 242 ALA A CA 1
ATOM 1897 C C . ALA A 1 242 ? -6.054 -1.703 14.513 1.00 92.25 242 ALA A C 1
ATOM 1899 O O . ALA A 1 242 ? -6.739 -2.685 14.787 1.00 92.25 242 ALA A O 1
ATOM 1900 N N . THR A 1 243 ? -6.451 -0.462 14.818 1.00 92.25 243 THR A N 1
ATOM 1901 C CA . THR A 1 243 ? -7.723 -0.176 15.498 1.00 92.25 243 THR A CA 1
ATOM 1902 C C . THR A 1 243 ? -8.924 -0.680 14.702 1.00 92.25 243 THR A C 1
ATOM 1904 O O . THR A 1 243 ? -9.812 -1.298 15.289 1.00 92.25 243 THR A O 1
ATOM 1907 N N . GLN A 1 244 ? -8.966 -0.464 13.385 1.00 92.00 244 GLN A N 1
ATOM 1908 C CA . GLN A 1 244 ? -10.053 -0.993 12.561 1.00 92.00 244 GLN A CA 1
ATOM 1909 C C . GLN A 1 244 ? -10.105 -2.520 12.629 1.00 92.00 244 GLN A C 1
ATOM 1911 O O . GLN A 1 244 ? -11.157 -3.066 12.931 1.00 92.00 244 GLN A O 1
ATOM 1916 N N . LEU A 1 245 ? -8.978 -3.216 12.456 1.00 89.31 245 LEU A N 1
ATOM 1917 C CA . LEU A 1 245 ? -8.941 -4.682 12.520 1.00 89.31 245 LEU A CA 1
ATOM 1918 C C . LEU A 1 245 ? -9.372 -5.250 13.878 1.00 89.31 245 LEU A C 1
ATOM 1920 O O . LEU A 1 245 ? -9.955 -6.328 13.926 1.00 89.31 245 LEU A O 1
ATOM 1924 N N . LEU A 1 246 ? -9.073 -4.551 14.973 1.00 88.50 246 LEU A N 1
ATOM 1925 C CA . LEU A 1 246 ? -9.423 -4.981 16.330 1.00 88.50 246 LEU A CA 1
ATOM 1926 C C . LEU A 1 246 ? -10.892 -4.727 16.679 1.00 88.50 246 LEU A C 1
ATOM 1928 O O . LEU A 1 246 ? -11.458 -5.436 17.506 1.00 88.50 246 LEU A O 1
ATOM 1932 N N . THR A 1 247 ? -11.490 -3.695 16.086 1.00 90.06 247 THR A N 1
ATOM 1933 C CA . THR A 1 247 ? -12.874 -3.289 16.370 1.00 90.06 247 THR A CA 1
ATOM 1934 C C . THR A 1 247 ? -13.876 -3.788 15.336 1.00 90.06 247 THR A C 1
ATOM 1936 O O . THR A 1 247 ? -15.081 -3.731 15.587 1.00 90.06 247 THR A O 1
ATOM 1939 N N . ASP A 1 248 ? -13.412 -4.283 14.186 1.00 89.75 248 ASP A N 1
ATOM 1940 C CA . ASP A 1 248 ? -14.297 -4.765 13.138 1.00 89.75 248 ASP A CA 1
ATOM 1941 C C . ASP A 1 248 ? -15.042 -6.034 13.585 1.00 89.75 248 ASP A C 1
ATOM 1943 O O . ASP A 1 248 ? -14.424 -6.999 14.037 1.00 89.75 248 ASP A O 1
ATOM 1947 N N . PRO A 1 249 ? -16.377 -6.078 13.443 1.00 89.19 249 PRO A N 1
ATOM 1948 C CA . PRO A 1 249 ? -17.168 -7.206 13.920 1.00 89.19 249 PRO A CA 1
ATOM 1949 C C . PRO A 1 249 ? -17.082 -8.437 13.006 1.00 89.19 249 PRO A C 1
ATOM 1951 O O . PRO A 1 249 ? -17.642 -9.484 13.344 1.00 89.19 249 PRO A O 1
ATOM 1954 N N . ARG A 1 250 ? -16.461 -8.340 11.820 1.00 87.12 250 ARG A N 1
ATOM 1955 C CA . ARG A 1 250 ? -16.421 -9.461 10.876 1.00 87.12 250 ARG A CA 1
ATOM 1956 C C . ARG A 1 250 ? -15.488 -10.561 11.394 1.00 87.12 250 ARG A C 1
ATOM 1958 O O . ARG A 1 250 ? -14.327 -10.305 11.691 1.00 87.12 250 ARG A O 1
ATOM 1965 N N . PRO A 1 251 ? -15.932 -11.829 11.387 1.00 83.81 251 PRO A N 1
ATOM 1966 C CA . PRO A 1 251 ? -15.146 -12.940 11.927 1.00 83.81 251 PRO A CA 1
ATOM 1967 C C . PRO A 1 251 ? -14.004 -13.400 11.005 1.00 83.81 251 PRO A C 1
ATOM 1969 O O . PRO A 1 251 ? -13.156 -14.193 11.415 1.00 83.81 251 PRO A O 1
ATOM 1972 N N . LYS A 1 252 ? -14.014 -12.982 9.733 1.00 88.75 252 LYS A N 1
ATOM 1973 C CA . LYS A 1 252 ? -13.092 -13.445 8.691 1.00 88.75 252 LYS A CA 1
ATOM 1974 C C . LYS A 1 252 ? -12.649 -12.280 7.814 1.00 88.75 252 LYS A C 1
ATOM 1976 O O . LYS A 1 252 ? -13.371 -11.863 6.909 1.00 88.75 252 LYS A O 1
ATOM 1981 N N . ILE A 1 253 ? -11.441 -11.794 8.071 1.00 89.50 253 ILE A N 1
ATOM 1982 C CA . ILE A 1 253 ? -10.818 -10.702 7.324 1.00 89.50 253 ILE A CA 1
ATOM 1983 C C . ILE A 1 253 ? -9.489 -11.201 6.759 1.00 89.50 253 ILE A C 1
ATOM 1985 O O . ILE A 1 253 ? -8.673 -11.774 7.484 1.00 89.50 253 ILE A O 1
ATOM 1989 N N . TYR A 1 254 ? -9.293 -11.022 5.456 1.00 90.44 254 TYR A N 1
ATOM 1990 C CA . TYR A 1 254 ? -8.033 -11.304 4.780 1.00 90.44 254 TYR A CA 1
ATOM 1991 C C . TYR A 1 254 ? -7.403 -9.978 4.361 1.00 90.44 254 TYR A C 1
ATOM 1993 O O . TYR A 1 254 ? -7.907 -9.305 3.465 1.00 90.44 254 TYR A O 1
ATOM 2001 N N . VAL A 1 255 ? -6.325 -9.581 5.038 1.00 87.75 255 VAL A N 1
ATOM 2002 C CA . VAL A 1 255 ? -5.714 -8.258 4.857 1.00 87.75 255 VAL A CA 1
ATOM 2003 C C . VAL A 1 255 ? -4.591 -8.321 3.831 1.00 87.75 255 VAL A C 1
ATOM 2005 O O . VAL A 1 255 ? -3.652 -9.103 3.977 1.00 87.75 255 VAL A O 1
ATOM 2008 N N . THR A 1 256 ? -4.640 -7.449 2.830 1.00 84.44 256 THR A N 1
ATOM 2009 C CA . THR A 1 256 ? -3.504 -7.161 1.950 1.00 84.44 256 THR A CA 1
ATOM 2010 C C . THR A 1 256 ? -2.819 -5.882 2.415 1.00 84.44 256 THR A C 1
ATOM 2012 O O . THR A 1 256 ? -3.469 -4.841 2.498 1.00 84.44 256 THR A O 1
ATOM 2015 N N . TYR A 1 257 ? -1.518 -5.955 2.693 1.00 77.38 257 TYR A N 1
ATOM 2016 C CA . TYR A 1 257 ? -0.724 -4.854 3.239 1.00 77.38 257 TYR A CA 1
ATOM 2017 C C . TYR A 1 257 ? 0.543 -4.594 2.419 1.00 77.38 257 TYR A C 1
ATOM 2019 O O . TYR A 1 257 ? 1.134 -5.502 1.827 1.00 77.38 257 TYR A O 1
ATOM 2027 N N . GLY A 1 258 ? 1.007 -3.350 2.444 1.00 71.75 258 GLY A N 1
ATOM 2028 C CA . GLY A 1 258 ? 2.332 -2.944 2.014 1.00 71.75 258 GLY A CA 1
ATOM 2029 C C . GLY A 1 258 ? 3.406 -3.450 2.977 1.00 71.75 258 GLY A C 1
ATOM 2030 O O . GLY A 1 258 ? 3.224 -3.484 4.195 1.00 71.75 258 GLY A O 1
ATOM 2031 N N . ALA A 1 259 ? 4.562 -3.838 2.434 1.00 64.69 259 ALA A N 1
ATOM 2032 C CA . ALA A 1 259 ? 5.619 -4.509 3.196 1.00 64.69 259 ALA A CA 1
ATOM 2033 C C . ALA A 1 259 ? 6.117 -3.714 4.423 1.00 64.69 259 ALA A C 1
ATOM 2035 O O . ALA A 1 259 ? 6.490 -4.320 5.424 1.00 64.69 259 ALA A O 1
ATOM 2036 N N . ALA A 1 260 ? 6.093 -2.378 4.368 1.00 76.19 260 ALA A N 1
ATOM 2037 C CA . ALA A 1 260 ? 6.517 -1.520 5.476 1.00 76.19 260 ALA A CA 1
ATOM 2038 C C . ALA A 1 260 ? 5.489 -1.438 6.625 1.00 76.19 260 ALA A C 1
ATOM 2040 O O . ALA A 1 260 ? 5.865 -1.197 7.770 1.00 76.19 260 ALA A O 1
ATOM 2041 N N . HIS A 1 261 ? 4.205 -1.680 6.346 1.00 80.19 261 HIS A N 1
ATOM 2042 C CA . HIS A 1 261 ? 3.126 -1.567 7.330 1.00 80.19 261 HIS A CA 1
ATOM 2043 C C . HIS A 1 261 ? 3.006 -2.795 8.235 1.00 80.19 261 HIS A C 1
ATOM 2045 O O . HIS A 1 261 ? 2.707 -2.657 9.422 1.00 80.19 261 HIS A O 1
ATOM 2051 N N . LEU A 1 262 ? 3.285 -3.995 7.704 1.00 82.81 262 LEU A N 1
ATOM 2052 C CA . LEU A 1 262 ? 3.066 -5.258 8.418 1.00 82.81 262 LEU A CA 1
ATOM 2053 C C . LEU A 1 262 ? 3.690 -5.255 9.812 1.00 82.81 262 LEU A C 1
ATOM 2055 O O . LEU A 1 262 ? 3.015 -5.541 10.795 1.00 82.81 262 LEU A O 1
ATOM 2059 N N . THR A 1 263 ? 4.980 -4.936 9.903 1.00 83.94 263 THR A N 1
ATOM 2060 C CA . THR A 1 263 ? 5.720 -5.007 11.166 1.00 83.94 263 THR A CA 1
ATOM 2061 C C . THR A 1 263 ? 5.114 -4.086 12.223 1.00 83.94 263 THR A C 1
ATOM 2063 O O . THR A 1 263 ? 4.937 -4.505 13.366 1.00 83.94 263 THR A O 1
ATOM 2066 N N . GLY A 1 264 ? 4.753 -2.857 11.842 1.00 86.38 264 GLY A N 1
ATOM 2067 C CA . GLY A 1 264 ? 4.162 -1.882 12.757 1.00 86.38 264 GLY A CA 1
ATOM 2068 C C . GLY A 1 264 ? 2.758 -2.278 13.212 1.00 86.38 264 GLY A C 1
ATOM 2069 O O . GLY A 1 264 ? 2.474 -2.252 14.407 1.00 86.38 264 GLY A O 1
ATOM 2070 N N . VAL A 1 265 ? 1.904 -2.724 12.287 1.00 88.56 265 VAL A N 1
ATOM 2071 C CA . VAL A 1 265 ? 0.546 -3.197 12.605 1.00 88.56 265 VAL A CA 1
ATOM 2072 C C . VAL A 1 265 ? 0.596 -4.418 13.520 1.00 88.56 265 VAL A C 1
ATOM 2074 O O . VAL A 1 265 ? -0.060 -4.434 14.558 1.00 88.56 265 VAL A O 1
ATOM 2077 N N . MET A 1 266 ? 1.425 -5.415 13.197 1.00 86.56 266 MET A N 1
ATOM 2078 C CA . MET A 1 266 ? 1.568 -6.619 14.021 1.00 86.56 266 MET A CA 1
ATOM 2079 C C . MET A 1 266 ? 2.055 -6.280 15.431 1.00 86.56 266 MET A C 1
ATOM 2081 O O . MET A 1 266 ? 1.535 -6.826 16.399 1.00 86.56 266 MET A O 1
ATOM 2085 N N . ALA A 1 267 ? 3.010 -5.355 15.564 1.00 89.06 267 ALA A N 1
ATOM 2086 C CA . ALA A 1 267 ? 3.508 -4.918 16.865 1.00 89.06 267 ALA A CA 1
ATOM 2087 C C . ALA A 1 267 ? 2.442 -4.205 17.715 1.00 89.06 267 ALA A C 1
ATOM 2089 O O . ALA A 1 267 ? 2.531 -4.246 18.942 1.00 89.06 267 ALA A O 1
ATOM 2090 N N . LEU A 1 268 ? 1.462 -3.546 17.088 1.00 90.94 268 LEU A N 1
ATOM 2091 C CA . LEU A 1 268 ? 0.314 -2.950 17.774 1.00 90.94 268 LEU A CA 1
ATOM 2092 C C . LEU A 1 268 ? -0.693 -4.027 18.183 1.00 90.94 268 LEU A C 1
ATOM 2094 O O . LEU A 1 268 ? -1.032 -4.124 19.357 1.00 90.94 268 LEU A O 1
ATOM 2098 N N . MET A 1 269 ? -1.099 -4.890 17.249 1.00 87.62 269 MET A N 1
ATOM 2099 C CA . MET A 1 269 ? -2.093 -5.935 17.508 1.00 87.62 269 MET A CA 1
ATOM 2100 C C . MET A 1 269 ? -1.622 -6.955 18.561 1.00 87.62 269 MET A C 1
ATOM 2102 O O . MET A 1 269 ? -2.417 -7.409 19.374 1.00 87.62 269 MET A O 1
ATOM 2106 N N . GLN A 1 270 ? -0.323 -7.281 18.616 1.00 87.44 270 GLN A N 1
ATOM 2107 C CA . GLN A 1 270 ? 0.252 -8.186 19.630 1.00 87.44 270 GLN A CA 1
ATOM 2108 C C . GLN A 1 270 ? 0.145 -7.671 21.071 1.00 87.44 270 GLN A C 1
ATOM 2110 O O . GLN A 1 270 ? 0.324 -8.455 22.002 1.00 87.44 270 GLN A O 1
ATOM 2115 N N . ARG A 1 271 ? -0.109 -6.373 21.269 1.00 88.62 271 ARG A N 1
ATOM 2116 C CA . ARG A 1 271 ? -0.287 -5.785 22.603 1.00 88.62 271 ARG A CA 1
ATOM 2117 C C . ARG A 1 271 ? -1.703 -5.985 23.133 1.00 88.62 271 ARG A C 1
ATOM 2119 O O . ARG A 1 271 ? -1.911 -5.832 24.334 1.00 88.62 271 ARG A O 1
ATOM 2126 N N . GLU A 1 272 ? -2.650 -6.325 22.264 1.00 86.56 272 GLU A N 1
ATOM 2127 C CA . GLU A 1 272 ? -4.053 -6.430 22.635 1.00 86.56 272 GLU A CA 1
ATOM 2128 C C . GLU A 1 272 ? -4.356 -7.747 23.361 1.00 86.56 272 GLU A C 1
ATOM 2130 O O . GLU A 1 272 ? -4.043 -8.835 22.854 1.00 86.56 272 GLU A O 1
ATOM 2135 N N . PRO A 1 273 ? -4.987 -7.686 24.548 1.00 79.81 273 PRO A N 1
ATOM 2136 C CA . PRO A 1 273 ? -5.361 -8.875 25.297 1.00 79.81 273 PRO A CA 1
ATOM 2137 C C . PRO A 1 273 ? -6.298 -9.777 24.488 1.00 79.81 273 PRO A C 1
ATOM 2139 O O . PRO A 1 273 ? -7.322 -9.339 23.976 1.00 79.81 273 PRO A O 1
ATOM 2142 N N . GLY A 1 274 ? -5.971 -11.067 24.408 1.00 72.44 274 GLY A N 1
ATOM 2143 C CA . GLY A 1 274 ? -6.784 -12.060 23.696 1.00 72.44 274 GLY A CA 1
ATOM 2144 C C . GLY A 1 274 ? -6.389 -12.267 22.235 1.00 72.44 274 GLY A C 1
ATOM 2145 O O . GLY A 1 274 ? -6.724 -13.310 21.674 1.00 72.44 274 GLY A O 1
ATOM 2146 N N . TRP A 1 275 ? -5.593 -11.369 21.649 1.00 67.44 275 TRP A N 1
ATOM 2147 C CA . TRP A 1 275 ? -5.088 -11.559 20.297 1.00 67.44 275 TRP A CA 1
ATOM 2148 C C . TRP A 1 275 ? -3.919 -12.551 20.272 1.00 67.44 275 TRP A C 1
ATOM 2150 O O . TRP A 1 275 ? -3.004 -12.498 21.097 1.00 67.44 275 TRP A O 1
ATOM 2160 N N . LYS A 1 276 ? -3.941 -13.494 19.324 1.00 60.62 276 LYS A N 1
ATOM 2161 C CA . LYS A 1 276 ? -2.882 -14.499 19.159 1.00 60.62 276 LYS A CA 1
ATOM 2162 C C . LYS A 1 276 ? -2.478 -14.601 17.700 1.00 60.62 276 LYS A C 1
ATOM 2164 O O . LYS A 1 276 ? -3.284 -14.938 16.838 1.00 60.62 276 LYS A O 1
ATOM 2169 N N . VAL A 1 277 ? -1.188 -14.407 17.438 1.00 59.44 277 VAL A N 1
ATOM 2170 C CA . VAL A 1 277 ? -0.604 -14.747 16.141 1.00 59.44 277 VAL A CA 1
ATOM 2171 C C . VAL A 1 277 ? -0.493 -16.266 16.068 1.00 59.44 277 VAL A C 1
ATOM 2173 O O . VAL A 1 277 ? 0.318 -16.876 16.764 1.00 59.44 277 VAL A O 1
ATOM 2176 N N . GLY A 1 278 ? -1.342 -16.895 15.255 1.00 46.97 278 GLY A N 1
ATOM 2177 C CA . GLY A 1 278 ? -1.193 -18.312 14.936 1.00 46.97 278 GLY A CA 1
ATOM 2178 C C . GLY A 1 278 ? 0.136 -18.568 14.212 1.00 46.97 278 GLY A C 1
ATOM 2179 O O . GLY A 1 278 ? 0.645 -17.668 13.536 1.00 46.97 278 GLY A O 1
ATOM 2180 N N . PRO A 1 279 ? 0.722 -19.777 14.317 1.00 35.75 279 PRO A N 1
ATOM 2181 C CA . PRO A 1 279 ? 1.885 -20.119 13.508 1.00 35.75 279 PRO A CA 1
ATOM 2182 C C . PRO A 1 279 ? 1.547 -19.881 12.030 1.00 35.75 279 PRO A C 1
ATOM 2184 O O . PRO A 1 279 ? 0.416 -20.171 11.628 1.00 35.75 279 PRO A O 1
ATOM 2187 N N . PRO A 1 280 ? 2.489 -19.372 11.213 1.00 39.00 280 PRO A N 1
ATOM 2188 C CA . PRO A 1 280 ? 2.243 -19.151 9.797 1.00 39.00 280 PRO A CA 1
ATOM 2189 C C . PRO A 1 280 ? 1.780 -20.471 9.180 1.00 39.00 280 PRO A C 1
ATOM 2191 O O . PRO A 1 280 ? 2.550 -21.431 9.065 1.00 39.00 280 PRO A O 1
ATOM 2194 N N . CYS A 1 281 ? 0.493 -20.552 8.835 1.00 33.28 281 CYS A N 1
ATOM 2195 C CA . CYS A 1 281 ? -0.035 -21.713 8.145 1.00 33.28 281 CYS A CA 1
ATOM 2196 C C . CYS A 1 281 ? 0.754 -21.818 6.842 1.00 33.28 281 CYS A C 1
ATOM 2198 O O . CYS A 1 281 ? 0.912 -20.826 6.130 1.00 33.28 281 CYS A O 1
ATOM 2200 N N . ARG A 1 282 ? 1.272 -23.007 6.511 1.00 34.59 282 ARG A N 1
ATOM 2201 C CA . ARG A 1 282 ? 2.173 -23.201 5.356 1.00 34.59 282 ARG A CA 1
ATOM 2202 C C . ARG A 1 282 ? 1.537 -22.821 4.000 1.00 34.59 282 ARG A C 1
ATOM 2204 O O . ARG A 1 282 ? 2.229 -22.945 2.990 1.00 34.59 282 ARG A O 1
ATOM 2211 N N . ARG A 1 283 ? 0.262 -22.395 3.979 1.00 34.28 283 ARG A N 1
ATOM 2212 C CA . ARG A 1 283 ? -0.507 -21.927 2.813 1.00 34.28 283 ARG A CA 1
ATOM 2213 C C . ARG A 1 283 ? -1.505 -20.773 3.052 1.00 34.28 283 ARG A C 1
ATOM 2215 O O . ARG A 1 283 ? -2.148 -20.399 2.090 1.00 34.28 283 ARG A O 1
ATOM 2222 N N . CYS A 1 284 ? -1.679 -20.210 4.254 1.00 34.72 284 CYS A N 1
ATOM 2223 C CA . CYS A 1 284 ? -2.689 -19.152 4.459 1.00 34.72 284 CYS A CA 1
ATOM 2224 C C . CYS A 1 284 ? -2.277 -18.176 5.572 1.00 34.72 284 CYS A C 1
ATOM 2226 O O . CYS A 1 284 ? -2.108 -18.580 6.723 1.00 34.72 284 CYS A O 1
ATOM 2228 N N . GLN A 1 285 ? -2.167 -16.883 5.266 1.00 37.56 285 GLN A N 1
ATOM 2229 C CA . GLN A 1 285 ? -2.194 -15.838 6.293 1.00 37.56 285 GLN A CA 1
ATOM 2230 C C . GLN A 1 285 ? -3.651 -15.602 6.703 1.00 37.56 285 GLN A C 1
ATOM 2232 O O . GLN A 1 285 ? -4.295 -14.663 6.262 1.00 37.56 285 GLN A O 1
ATOM 2237 N N . THR A 1 286 ? -4.200 -16.496 7.520 1.00 33.41 286 THR A N 1
ATOM 2238 C CA . THR A 1 286 ? -5.494 -16.273 8.172 1.00 33.41 286 THR A CA 1
ATOM 2239 C C . THR A 1 286 ? -5.255 -15.866 9.614 1.00 33.41 286 THR A C 1
ATOM 2241 O O . THR A 1 286 ? -4.791 -16.673 10.421 1.00 33.41 286 THR A O 1
ATOM 2244 N N . VAL A 1 287 ? -5.576 -14.611 9.920 1.00 39.00 287 VAL A N 1
ATOM 2245 C CA . VAL A 1 287 ? -5.679 -14.085 11.282 1.00 39.00 287 VAL A CA 1
ATOM 2246 C C . VAL A 1 287 ? -7.056 -14.490 11.815 1.00 39.00 287 VAL A C 1
ATOM 2248 O O . VAL A 1 287 ? -8.064 -14.282 11.142 1.00 39.00 287 VAL A O 1
ATOM 2251 N N . ARG A 1 288 ? -7.100 -15.136 12.983 1.00 31.05 288 ARG A N 1
ATOM 2252 C CA . ARG A 1 288 ? -8.342 -15.416 13.719 1.00 31.05 288 ARG A CA 1
ATOM 2253 C C . ARG A 1 288 ? -8.468 -14.393 14.844 1.00 31.05 288 ARG A C 1
ATOM 2255 O O . ARG A 1 288 ? -7.501 -14.219 15.586 1.00 31.05 288 ARG A O 1
ATOM 2262 N N . ALA A 1 289 ? -9.637 -13.763 14.939 1.00 39.41 289 ALA A N 1
ATOM 2263 C CA . ALA A 1 289 ? -10.170 -13.257 16.200 1.00 39.41 289 ALA A CA 1
ATOM 2264 C C . ALA A 1 289 ? -10.669 -14.438 17.051 1.00 39.41 289 ALA A C 1
ATOM 2266 O O . ALA A 1 289 ? -11.104 -15.453 16.447 1.00 39.41 289 ALA A O 1
#

Secondary structure (DSSP, 8-state):
--TT--S-TTHHHHHHHHHHHHHHHHHHHHHHH-HHHHSS-HHHHHHHHHHHHHIIIIIHHHHHHHHHHHHHHHHHTTPEEEE-S-B---HHHHHHHHHHHHTTS-HHHHHHHHHHHTT-HHHHHHTHHHHHHHHH-GGGEEE-S-BHHHHHHHHHHHHHH-HHHHHHHHHHHHHHHHHHTSTHHHHHHHHHHHHHHS-HHHHHHHHHHHHHHHHHHHHHHHS----TTHIIIIIIHHHHHHHHHHH---S-EEEE--HHHHHHHHHHHTTSTT------BTTB-----

Radius of gyration: 21.84 Å; Cα contacts (8 Å, |Δi|>4): 244; chains: 1; bounding box: 53×56×57 Å

Mean predicted aligned error: 13.49 Å

Solvent-accessible surface area (backbone atoms only — not comparable to full-atom values): 16147 Å² total; per-residue (Å²): 136,72,83,88,65,90,60,61,81,69,54,57,56,67,52,49,51,57,32,48,59,59,12,49,66,50,33,51,50,44,36,72,75,35,71,75,49,54,78,46,54,72,67,62,40,29,54,49,40,19,51,53,48,41,45,63,70,62,46,43,61,57,50,52,52,50,51,44,51,52,52,53,48,36,48,73,75,64,25,31,42,29,33,56,52,77,39,82,70,45,73,67,30,39,50,50,45,31,41,76,77,41,71,64,44,59,62,68,59,52,50,50,52,48,24,56,56,32,64,48,51,65,62,60,62,65,42,45,64,63,57,51,44,41,70,77,42,46,92,45,45,43,73,53,41,49,32,22,49,58,51,48,53,50,49,56,48,38,53,74,74,31,68,67,50,33,50,45,52,53,51,51,53,52,53,48,60,59,50,76,76,38,78,64,65,57,57,56,49,52,53,51,51,53,46,69,72,41,55,73,73,51,36,54,52,48,9,56,50,43,48,54,52,48,50,54,52,49,48,59,66,67,58,76,62,84,48,84,53,33,70,58,68,43,53,47,39,25,52,48,26,36,51,47,69,73,68,50,87,69,81,40,55,38,75,48,70,56,84,82,44,50,64,56,24,50,63,53,47,66,69,43,88,90,56,62,87,70,78,83,47,95,84,48,88,71,66,61,127

Foldseek 3Di:
DPVLPPDPPVVVCVLLVVLLVVLLVVLVVCCVPDPVSVVDDSVVSSVVSSVLSCCVPPVVLVVLLLVLVQVVVLVVVPAAEEEADAAADDDVLVCVLCCLPVVSDDPVVVVVLLCQLLVVVSSVVSCVVVVVCCVVPVVSYYHQWHYSVVLVVVLVVCCPPPPLLVVLSVVVVVVVVVVVVDPVVVVVVVVSVVLVPDDPVSSNVSSSVSSVVVVVVVVVVVPPPCHSCCVRPAVVGLVRSLVSVVPPPDFHYDYDDDPRRVVSNCVVNVVDPPFDDDDPDPRHPTGGD

Sequence (289 aa):
MPVLIDTAWLTLPALLLPAALLALPLAWLWRRVWRPARARTWRGTWLRSTAGLCIQHVVAARFFQAIVYDLEKALADGYVLAYEGVADSNREADVCFRTALTHGKDLRDNYRELGKTCGLTYQIDWLGPVVADAKAHPERHVTMDVNTRAMKQEYDRLMQSDPAFAEAMRKRDAVQAAEDDGDGADIVTRLIDWQKAGGEGQRTLAGTLCRSIMTDVMRKSGEGVGGDMDAMVLDFRNRHLATQLLTDPRPKIYVTYGAAHLTGVMALMQREPGWKVGPPCRRCQTVRA

pLDDT: mean 72.81, std 17.1, range [25.73, 95.81]

Organism: Piscinibacter sakaiensis (NCBI:txid1547922)